Protein AF-A0A0S8AQW3-F1 (afdb_monomer_lite)

Secondary structure (DSSP, 8-state):
-------------------------PPPPPPPP---TT-PPP--S----------SS-HHHHHHTTSS-TTTTTHHHHHHH-TT-S-TT------SS---TTSGGGTB-TTSSBS-------S-TT----EEE--BTTEEEETTEEEE-HHHHHHH--S-EEEEEEEGGGG-STTTS-SSSSS-S--EEEEE-

Structure (mmCIF, N/CA/C/O backbone):
data_AF-A0A0S8AQW3-F1
#
_entry.id   AF-A0A0S8AQW3-F1
#
loop_
_atom_site.group_PDB
_atom_site.id
_atom_site.type_symbol
_atom_site.label_atom_id
_atom_site.label_alt_id
_atom_site.label_comp_id
_atom_site.label_asym_id
_atom_site.label_entity_id
_atom_site.label_seq_id
_atom_site.pdbx_PDB_ins_code
_atom_site.Cartn_x
_atom_site.Cartn_y
_atom_site.Cartn_z
_atom_site.occupancy
_atom_site.B_iso_or_equiv
_atom_site.auth_seq_id
_atom_site.auth_comp_id
_atom_site.auth_asym_id
_atom_site.auth_atom_id
_atom_site.pdbx_PDB_model_num
ATOM 1 N N . MET A 1 1 ? -35.448 -82.736 37.831 1.00 41.53 1 MET A N 1
ATOM 2 C CA . MET A 1 1 ? -35.182 -82.877 36.382 1.00 41.53 1 MET A CA 1
ATOM 3 C C . MET A 1 1 ? -34.849 -81.483 35.856 1.00 41.53 1 MET A C 1
ATOM 5 O O . MET A 1 1 ? -35.759 -80.712 35.618 1.00 41.53 1 MET A O 1
ATOM 9 N N . THR A 1 2 ? -33.651 -80.947 36.093 1.00 39.03 2 THR A N 1
ATOM 10 C CA . THR A 1 2 ? -32.356 -81.177 35.410 1.00 39.03 2 THR A CA 1
ATOM 11 C C . THR A 1 2 ? -32.312 -80.624 33.982 1.00 39.03 2 THR A C 1
ATOM 13 O O . THR A 1 2 ? -33.053 -81.096 33.131 1.00 39.03 2 THR A O 1
ATOM 16 N N . ALA A 1 3 ? -31.332 -79.731 33.766 1.00 38.94 3 ALA A N 1
ATOM 17 C CA . ALA A 1 3 ? -30.686 -79.359 32.499 1.00 38.94 3 ALA A CA 1
ATOM 18 C C . ALA A 1 3 ? -31.511 -78.524 31.498 1.00 38.94 3 ALA A C 1
ATOM 20 O O . ALA A 1 3 ? -32.687 -78.751 31.286 1.00 38.94 3 ALA A O 1
ATOM 21 N N . ALA A 1 4 ? -30.964 -77.561 30.763 1.00 46.28 4 ALA A N 1
ATOM 22 C CA . ALA A 1 4 ? -29.673 -76.884 30.751 1.00 46.28 4 ALA A CA 1
ATOM 23 C C . ALA A 1 4 ? -29.860 -75.725 29.756 1.00 46.28 4 ALA A C 1
ATOM 25 O O . ALA A 1 4 ? -30.311 -75.942 28.631 1.00 46.28 4 ALA A O 1
ATOM 26 N N . ARG A 1 5 ? -29.544 -74.488 30.150 1.00 47.72 5 ARG A N 1
ATOM 27 C CA . ARG A 1 5 ? -29.574 -73.338 29.236 1.00 47.72 5 ARG A CA 1
ATOM 28 C C . ARG A 1 5 ? -28.385 -73.436 28.275 1.00 47.72 5 ARG A C 1
ATOM 30 O O . ARG A 1 5 ? -27.248 -73.222 28.682 1.00 47.72 5 ARG A O 1
ATOM 37 N N . ARG A 1 6 ? -28.641 -73.762 27.003 1.00 51.31 6 ARG A N 1
ATOM 38 C CA . ARG A 1 6 ? -27.650 -73.641 25.922 1.00 51.31 6 ARG A CA 1
ATOM 39 C C . ARG A 1 6 ? -27.514 -72.168 25.540 1.00 51.31 6 ARG A C 1
ATOM 41 O O . ARG A 1 6 ? -28.393 -71.611 24.893 1.00 51.31 6 ARG A O 1
ATOM 48 N N . PHE A 1 7 ? -26.406 -71.550 25.937 1.00 48.38 7 PHE A N 1
ATOM 49 C CA . PHE A 1 7 ? -25.972 -70.269 25.388 1.00 48.38 7 PHE A CA 1
ATOM 50 C C . PHE A 1 7 ? -25.392 -70.507 23.990 1.00 48.38 7 PHE A C 1
ATOM 52 O O . PHE A 1 7 ? -24.299 -71.053 23.843 1.00 48.38 7 PHE A O 1
ATOM 59 N N . GLY A 1 8 ? -26.143 -70.121 22.959 1.00 45.09 8 GLY A N 1
ATOM 60 C CA . GLY A 1 8 ? -25.610 -69.974 21.609 1.00 45.09 8 GLY A CA 1
ATOM 61 C C . GLY A 1 8 ? -24.671 -68.772 21.574 1.00 45.09 8 GLY A C 1
ATOM 62 O O . GLY A 1 8 ? -25.085 -67.649 21.849 1.00 45.09 8 GLY A O 1
ATOM 63 N N . ARG A 1 9 ? -23.394 -69.014 21.272 1.00 48.72 9 ARG A N 1
ATOM 64 C CA . ARG A 1 9 ? -22.402 -67.967 21.010 1.00 48.72 9 ARG A CA 1
ATOM 65 C C . ARG A 1 9 ? -22.760 -67.270 19.696 1.00 48.72 9 ARG A C 1
ATOM 67 O O . ARG A 1 9 ? -22.534 -67.830 18.629 1.00 48.72 9 ARG A O 1
ATOM 74 N N . ILE A 1 10 ? -23.303 -66.061 19.781 1.00 51.97 10 ILE A N 1
ATOM 75 C CA . ILE A 1 10 ? -23.355 -65.130 18.652 1.00 51.97 10 ILE A CA 1
ATOM 76 C C . ILE A 1 10 ? -21.975 -64.474 18.587 1.00 51.97 10 ILE A C 1
ATOM 78 O O . ILE A 1 10 ? -21.588 -63.747 19.499 1.00 51.97 10 ILE A O 1
ATOM 82 N N . VAL A 1 11 ? -21.208 -64.793 17.548 1.00 53.25 11 VAL A N 1
ATOM 83 C CA . VAL A 1 11 ? -19.963 -64.093 17.217 1.00 53.25 11 VAL A CA 1
ATOM 84 C C . VAL A 1 11 ? -20.372 -62.764 16.573 1.00 53.25 11 VAL A C 1
ATOM 86 O O . VAL A 1 11 ? -21.015 -62.802 15.523 1.00 53.25 11 VAL A O 1
ATOM 89 N N . PRO A 1 12 ? -20.083 -61.596 17.173 1.00 53.44 12 PRO A N 1
ATOM 90 C CA . PRO A 1 12 ? -20.350 -60.330 16.508 1.00 53.44 12 PRO A CA 1
ATOM 91 C C . PRO A 1 12 ? -19.365 -60.157 15.339 1.00 53.44 12 PRO A C 1
ATOM 93 O O . PRO A 1 12 ? -18.212 -60.586 15.445 1.00 53.44 12 PRO A O 1
ATOM 96 N N . PRO A 1 13 ? -19.782 -59.541 14.220 1.00 50.34 13 PRO A N 1
ATOM 97 C CA . PRO A 1 13 ? -18.865 -59.229 13.139 1.00 50.34 13 PRO A CA 1
ATOM 98 C C . PRO A 1 13 ? -17.845 -58.202 13.638 1.00 50.34 13 PRO A C 1
ATOM 100 O O . PRO A 1 13 ? -18.204 -57.164 14.195 1.00 50.34 13 PRO A O 1
ATOM 103 N N . LEU A 1 14 ? -16.564 -58.514 13.445 1.00 45.84 14 LEU A N 1
ATOM 104 C CA . LEU A 1 14 ? -15.449 -57.605 13.677 1.00 45.84 14 LEU A CA 1
ATOM 105 C C . LEU A 1 14 ? -15.553 -56.464 12.656 1.00 45.84 14 LEU A C 1
ATOM 107 O O . LEU A 1 14 ? -15.113 -56.586 11.516 1.00 45.84 14 LEU A O 1
ATOM 111 N N . MET A 1 15 ? -16.209 -55.377 13.055 1.00 45.31 15 MET A N 1
ATOM 112 C CA . MET A 1 15 ? -16.320 -54.155 12.269 1.00 45.31 15 MET A CA 1
ATOM 113 C C . MET A 1 15 ? -14.957 -53.453 12.307 1.00 45.31 15 MET A C 1
ATOM 115 O O . MET A 1 15 ? -14.564 -52.884 13.325 1.00 45.31 15 MET A O 1
ATOM 119 N N . LEU A 1 16 ? -14.199 -53.565 11.215 1.00 43.97 16 LEU A N 1
ATOM 120 C CA . LEU A 1 16 ? -12.906 -52.910 11.048 1.00 43.97 16 LEU A CA 1
ATOM 121 C C . LEU A 1 16 ? -13.150 -51.395 10.913 1.00 43.97 16 LEU A C 1
ATOM 123 O O . LEU A 1 16 ? -13.487 -50.902 9.838 1.00 43.97 16 LEU A O 1
ATOM 127 N N . LEU A 1 17 ? -13.032 -50.653 12.017 1.00 44.69 17 LEU A N 1
ATOM 128 C CA . LEU A 1 17 ? -12.997 -49.193 11.991 1.00 44.69 17 LEU A CA 1
ATOM 129 C C . LEU A 1 17 ? -11.648 -48.773 11.386 1.00 44.69 17 LEU A C 1
ATOM 131 O O . LEU A 1 17 ? -10.621 -48.787 12.063 1.00 44.69 17 LEU A O 1
ATOM 135 N N . ALA A 1 18 ? -11.635 -48.419 10.102 1.00 48.19 18 ALA A N 1
ATOM 136 C CA . ALA A 1 18 ? -10.518 -47.693 9.518 1.00 48.19 18 ALA A CA 1
ATOM 137 C C . ALA A 1 18 ? -10.531 -46.271 10.098 1.00 48.19 18 ALA A C 1
ATOM 139 O O . ALA A 1 18 ? -11.257 -45.397 9.628 1.00 48.19 18 ALA A O 1
ATOM 140 N N . ALA A 1 19 ? -9.764 -46.054 11.166 1.00 46.38 19 ALA A N 1
ATOM 141 C CA . ALA A 1 19 ? -9.465 -44.719 11.655 1.00 46.38 19 ALA A CA 1
ATOM 142 C C . ALA A 1 19 ? -8.610 -44.008 10.596 1.00 46.38 19 ALA A C 1
ATOM 144 O O . ALA A 1 19 ? -7.398 -44.205 10.518 1.00 46.38 19 ALA A O 1
ATOM 145 N N . ALA A 1 20 ? -9.248 -43.207 9.745 1.00 46.44 20 ALA A N 1
ATOM 146 C CA . ALA A 1 20 ? -8.545 -42.222 8.943 1.00 46.44 20 ALA A CA 1
ATOM 147 C C . ALA A 1 20 ? -8.022 -41.146 9.902 1.00 46.44 20 ALA A C 1
ATOM 149 O O . ALA A 1 20 ? -8.751 -40.238 10.299 1.00 46.44 20 ALA A O 1
ATOM 150 N N . CYS A 1 21 ? -6.767 -41.279 10.327 1.00 37.84 21 CYS A N 1
ATOM 151 C CA . CYS A 1 21 ? -6.058 -40.212 11.014 1.00 37.84 21 CYS A CA 1
ATOM 152 C C . CYS A 1 21 ? -5.848 -39.066 10.016 1.00 37.84 21 CYS A C 1
ATOM 154 O O . CYS A 1 21 ? -4.860 -39.043 9.288 1.00 37.84 21 CYS A O 1
ATOM 156 N N . ALA A 1 22 ? -6.793 -38.129 9.958 1.00 46.38 22 ALA A N 1
ATOM 157 C CA . ALA A 1 22 ? -6.547 -36.825 9.369 1.00 46.38 22 ALA A CA 1
ATOM 158 C C . ALA A 1 22 ? -5.611 -36.073 10.321 1.00 46.38 22 ALA A C 1
ATOM 160 O O . ALA A 1 22 ? -6.018 -35.625 11.393 1.00 46.38 22 ALA A O 1
ATOM 161 N N . THR A 1 23 ? -4.333 -35.996 9.967 1.00 57.31 23 THR A N 1
ATOM 162 C CA . THR A 1 23 ? -3.381 -35.116 10.639 1.00 57.31 23 THR A CA 1
ATOM 163 C C . THR A 1 23 ? -3.854 -33.672 10.442 1.00 57.31 23 THR A C 1
ATOM 165 O O . THR A 1 23 ? -4.026 -33.256 9.295 1.00 57.31 23 THR A O 1
ATOM 168 N N . PRO A 1 24 ? -4.076 -32.884 11.509 1.00 49.91 24 PRO A N 1
ATOM 169 C CA . PRO A 1 24 ? -4.334 -31.464 11.347 1.00 49.91 24 PRO A CA 1
ATOM 170 C C . PRO A 1 24 ? -3.076 -30.821 10.759 1.00 49.91 24 PRO A C 1
ATOM 172 O O . PRO A 1 24 ? -2.019 -30.829 11.392 1.00 49.91 24 PRO A O 1
ATOM 175 N N . GLN A 1 25 ? -3.169 -30.279 9.544 1.00 55.00 25 GLN A N 1
ATOM 176 C CA . GLN A 1 25 ? -2.181 -29.313 9.076 1.00 55.00 25 GLN A CA 1
ATOM 177 C C . GLN A 1 25 ? -2.315 -28.084 9.978 1.00 55.00 25 GLN A C 1
ATOM 179 O O . GLN A 1 25 ? -3.349 -27.416 9.980 1.00 55.00 25 GLN A O 1
ATOM 184 N N . GLY A 1 26 ? -1.292 -27.832 10.798 1.00 60.53 26 GLY A N 1
ATOM 185 C CA . GLY A 1 26 ? -1.173 -26.577 11.535 1.00 60.53 26 GLY A CA 1
ATOM 186 C C . GLY A 1 26 ? -1.191 -25.381 10.573 1.00 60.53 26 GLY A C 1
ATOM 187 O O . GLY A 1 26 ? -0.966 -25.567 9.373 1.00 60.53 26 GLY A O 1
ATOM 188 N N . PRO A 1 27 ? -1.468 -24.161 11.069 1.00 56.44 27 PRO A N 1
ATOM 189 C CA . PRO A 1 27 ? -1.473 -22.969 10.228 1.00 56.44 27 PRO A CA 1
ATOM 190 C C . PRO A 1 27 ? -0.169 -22.896 9.430 1.00 56.44 27 PRO A C 1
ATOM 192 O O . PRO A 1 27 ? 0.918 -23.048 9.993 1.00 56.44 27 PRO A O 1
ATOM 195 N N . ALA A 1 28 ? -0.292 -22.717 8.112 1.00 59.12 28 ALA A N 1
ATOM 196 C CA . ALA A 1 28 ? 0.853 -22.526 7.236 1.00 59.12 28 ALA A CA 1
ATOM 197 C C . ALA A 1 28 ? 1.697 -21.372 7.789 1.00 59.12 28 ALA A C 1
ATOM 199 O O . ALA A 1 28 ? 1.166 -20.295 8.071 1.00 59.12 28 ALA A O 1
ATOM 200 N N . ALA A 1 29 ? 2.991 -21.617 7.995 1.00 60.31 29 ALA A N 1
ATOM 201 C CA . ALA A 1 29 ? 3.908 -20.582 8.444 1.00 60.31 29 ALA A CA 1
ATOM 202 C C . ALA A 1 29 ? 3.845 -19.409 7.457 1.00 60.31 29 ALA A C 1
ATOM 204 O O . ALA A 1 29 ? 3.965 -19.613 6.246 1.00 60.31 29 ALA A O 1
ATOM 205 N N . ALA A 1 30 ? 3.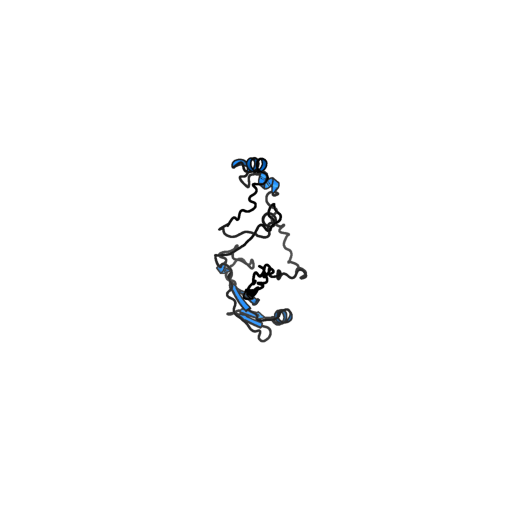625 -18.198 7.971 1.00 53.84 30 ALA A N 1
ATOM 206 C CA . ALA A 1 30 ? 3.732 -16.992 7.163 1.00 53.84 30 ALA A CA 1
ATOM 207 C C . ALA A 1 30 ? 5.129 -16.956 6.510 1.00 53.84 30 ALA A C 1
ATOM 209 O O . ALA A 1 30 ? 6.104 -17.332 7.172 1.00 53.84 30 ALA A O 1
ATOM 210 N N . PRO A 1 31 ? 5.248 -16.548 5.233 1.00 48.00 31 PRO A N 1
ATOM 211 C CA . PRO A 1 31 ? 6.552 -16.418 4.600 1.00 48.00 31 PRO A CA 1
ATOM 212 C C . PRO A 1 31 ? 7.416 -15.460 5.423 1.00 48.00 31 PRO A C 1
ATOM 214 O O . PRO A 1 31 ? 6.940 -14.424 5.893 1.00 48.00 31 PRO A O 1
ATOM 217 N N . ALA A 1 32 ? 8.677 -15.837 5.634 1.00 47.94 32 ALA A N 1
ATOM 218 C CA . ALA A 1 32 ? 9.629 -14.983 6.327 1.00 47.94 32 ALA A CA 1
ATOM 219 C C . ALA A 1 32 ? 9.776 -13.656 5.561 1.00 47.94 32 ALA A C 1
ATOM 221 O O . ALA A 1 32 ? 9.769 -13.671 4.327 1.00 47.94 32 ALA A O 1
ATOM 222 N N . PRO A 1 33 ? 9.903 -12.514 6.255 1.00 49.62 33 PRO A N 1
ATOM 223 C CA . PRO A 1 33 ? 10.146 -11.253 5.581 1.00 49.62 33 PRO A CA 1
ATOM 224 C C . PRO A 1 33 ? 11.489 -11.307 4.840 1.00 49.62 33 PRO A C 1
ATOM 226 O O . PRO A 1 33 ? 12.511 -11.668 5.417 1.00 49.62 33 PRO A O 1
ATOM 229 N N . THR A 1 34 ? 11.487 -10.934 3.563 1.00 46.09 34 THR A N 1
ATOM 230 C CA . THR A 1 34 ? 12.665 -10.968 2.676 1.00 46.09 34 THR A CA 1
ATOM 231 C C . THR A 1 34 ? 13.623 -9.786 2.893 1.00 46.09 34 THR A C 1
ATOM 233 O O . THR A 1 34 ? 14.473 -9.528 2.046 1.00 46.09 34 THR A O 1
ATOM 236 N N . TYR A 1 35 ? 13.506 -9.029 3.991 1.00 47.72 35 TYR A N 1
ATOM 237 C CA . TYR A 1 35 ? 14.463 -7.956 4.266 1.00 47.72 35 TYR A CA 1
ATOM 238 C C . TYR A 1 35 ? 15.709 -8.530 4.948 1.00 47.72 35 TYR A C 1
ATOM 240 O O . TYR A 1 35 ? 15.635 -9.177 5.993 1.00 47.72 35 TYR A O 1
ATOM 248 N N . ASP A 1 36 ? 16.870 -8.286 4.347 1.00 44.56 36 ASP A N 1
ATOM 249 C CA . ASP A 1 36 ? 18.163 -8.542 4.970 1.00 44.56 36 ASP A CA 1
ATOM 250 C C . ASP A 1 36 ? 18.482 -7.392 5.936 1.00 44.56 36 ASP A C 1
ATOM 252 O O . ASP A 1 36 ? 18.664 -6.246 5.531 1.00 44.56 36 ASP A O 1
ATOM 256 N N . ALA A 1 37 ? 18.527 -7.692 7.234 1.00 49.00 37 ALA A N 1
ATOM 257 C CA . ALA A 1 37 ? 18.823 -6.718 8.284 1.00 49.00 37 ALA A CA 1
ATOM 258 C C . ALA A 1 37 ? 20.318 -6.344 8.378 1.00 49.00 37 ALA A C 1
ATOM 260 O O . ALA A 1 37 ? 20.693 -5.603 9.285 1.00 49.00 37 ALA A O 1
ATOM 261 N N . THR A 1 38 ? 21.179 -6.872 7.497 1.00 42.28 38 THR A N 1
ATOM 262 C CA . THR A 1 38 ? 22.642 -6.705 7.581 1.00 42.28 38 THR A CA 1
ATOM 263 C C . THR A 1 38 ? 23.264 -5.843 6.482 1.00 42.28 38 THR A C 1
ATOM 265 O O . THR A 1 38 ? 24.479 -5.639 6.479 1.00 42.28 38 THR A O 1
ATOM 268 N N . SER A 1 39 ? 22.468 -5.259 5.583 1.00 46.50 39 SER A N 1
ATOM 269 C CA . SER A 1 39 ? 22.973 -4.243 4.657 1.00 46.50 39 SER A CA 1
ATOM 270 C C . SER A 1 39 ? 23.219 -2.921 5.392 1.00 46.50 39 SER A C 1
ATOM 272 O O . SER A 1 39 ? 22.272 -2.233 5.775 1.00 46.50 39 SER A O 1
ATOM 274 N N . GLU A 1 40 ? 24.490 -2.555 5.570 1.00 47.22 40 GLU A N 1
ATOM 275 C CA . GLU A 1 40 ? 24.892 -1.223 6.037 1.00 47.22 40 GLU A CA 1
ATOM 276 C C . GLU A 1 40 ? 24.291 -0.136 5.117 1.00 47.22 40 GLU A C 1
ATOM 278 O O . GLU A 1 40 ? 24.409 -0.244 3.888 1.00 47.22 40 GLU A O 1
ATOM 283 N N . PRO A 1 41 ? 23.649 0.917 5.658 1.00 46.56 41 PRO A N 1
ATOM 284 C CA . PRO A 1 41 ? 23.030 1.954 4.845 1.00 46.56 41 PRO A CA 1
ATOM 285 C C . PRO A 1 41 ? 24.081 2.688 4.010 1.00 46.56 41 PRO A C 1
ATOM 287 O O . PRO A 1 41 ? 25.045 3.248 4.537 1.00 46.56 41 PRO A O 1
ATOM 290 N N . ARG A 1 42 ? 23.878 2.752 2.692 1.00 47.25 42 ARG A N 1
ATOM 291 C CA . ARG A 1 42 ? 24.649 3.660 1.838 1.00 47.25 42 ARG A CA 1
ATOM 292 C C . ARG A 1 42 ? 24.359 5.089 2.295 1.00 47.25 42 ARG A C 1
ATOM 294 O O . ARG A 1 42 ? 23.198 5.489 2.341 1.00 47.25 42 ARG A O 1
ATOM 301 N N . ALA A 1 43 ? 25.404 5.839 2.644 1.00 42.75 43 ALA A N 1
ATOM 302 C CA . ALA A 1 43 ? 25.268 7.215 3.100 1.00 42.75 43 ALA A CA 1
ATOM 303 C C . ALA A 1 43 ? 24.523 8.049 2.046 1.00 42.75 43 ALA A C 1
ATOM 305 O O . ALA A 1 43 ? 25.020 8.279 0.942 1.00 42.75 43 ALA A O 1
ATOM 306 N N . LEU A 1 44 ? 23.311 8.466 2.404 1.00 51.66 44 LEU A N 1
ATOM 307 C CA . LEU A 1 44 ? 22.560 9.518 1.738 1.00 51.66 44 LEU A CA 1
ATOM 308 C C . LEU A 1 44 ? 23.452 10.760 1.664 1.00 51.66 44 LEU A C 1
ATOM 310 O O . LEU A 1 44 ? 23.919 11.238 2.699 1.00 51.66 44 LEU A O 1
ATOM 314 N N . ALA A 1 45 ? 23.679 11.282 0.459 1.00 46.19 45 ALA A N 1
ATOM 315 C CA . ALA A 1 45 ? 24.224 12.623 0.300 1.00 46.19 45 ALA A CA 1
ATOM 316 C C . ALA A 1 45 ? 23.346 13.604 1.092 1.00 46.19 45 ALA A C 1
ATOM 318 O O . ALA A 1 45 ? 22.122 13.475 1.051 1.00 46.19 45 ALA A O 1
ATOM 319 N N . ASP A 1 46 ? 24.010 14.494 1.835 1.00 47.47 46 ASP A N 1
ATOM 320 C CA . ASP A 1 46 ? 23.496 15.439 2.834 1.00 47.47 46 ASP A CA 1
ATOM 321 C C . ASP A 1 46 ? 22.032 15.846 2.605 1.00 47.47 46 ASP A C 1
ATOM 323 O O . ASP A 1 46 ? 21.715 16.844 1.956 1.00 47.47 46 ASP A O 1
ATOM 327 N N . ARG A 1 47 ? 21.120 15.022 3.133 1.00 51.62 47 ARG A N 1
ATOM 328 C CA . ARG A 1 47 ? 19.740 15.420 3.356 1.00 51.62 47 ARG A CA 1
ATOM 329 C C . ARG A 1 47 ? 19.813 16.267 4.607 1.00 51.62 47 ARG A C 1
ATOM 331 O O . ARG A 1 47 ? 19.976 15.707 5.691 1.00 51.62 47 ARG A O 1
ATOM 338 N N . THR A 1 48 ? 19.681 17.585 4.470 1.00 41.91 48 THR A N 1
ATOM 339 C CA . THR A 1 48 ? 19.248 18.448 5.574 1.00 41.91 48 THR A CA 1
ATOM 340 C C . THR A 1 48 ? 18.182 17.669 6.320 1.00 41.91 48 THR A C 1
ATOM 342 O O . THR A 1 48 ? 17.175 17.319 5.708 1.00 41.91 48 THR A O 1
ATOM 345 N N . ALA A 1 49 ? 18.477 17.268 7.558 1.00 48.44 49 ALA A N 1
ATOM 346 C CA . ALA A 1 49 ? 17.721 16.248 8.266 1.00 48.44 49 ALA A CA 1
ATOM 347 C C . ALA A 1 49 ? 16.230 16.600 8.240 1.00 48.44 49 ALA A C 1
ATOM 349 O O . ALA A 1 49 ? 15.767 17.441 9.012 1.00 48.44 49 ALA A O 1
ATOM 350 N N . VAL A 1 50 ? 15.480 15.974 7.329 1.00 51.00 50 VAL A N 1
ATOM 351 C CA . VAL A 1 50 ? 14.028 15.972 7.393 1.00 51.00 50 VAL A CA 1
ATOM 352 C C . VAL A 1 50 ? 13.759 15.055 8.564 1.00 51.00 50 VAL A C 1
ATOM 354 O O . VAL A 1 50 ? 13.762 13.831 8.429 1.00 51.00 50 VAL A O 1
ATOM 357 N N . LEU A 1 51 ? 13.672 15.659 9.751 1.00 45.09 51 LEU A N 1
ATOM 358 C CA . LEU A 1 51 ? 13.152 14.989 10.929 1.00 45.09 51 LEU A CA 1
ATOM 359 C C . LEU A 1 51 ? 11.887 14.248 10.475 1.00 45.09 51 LEU A C 1
ATOM 361 O O . LEU A 1 51 ? 11.108 14.843 9.716 1.00 45.09 51 LEU A O 1
ATOM 365 N N . PRO A 1 52 ? 11.687 12.972 10.869 1.00 56.09 52 PRO A N 1
ATOM 366 C CA . PRO A 1 52 ? 10.410 12.318 10.610 1.00 56.09 52 PRO A CA 1
ATOM 367 C C . PRO A 1 52 ? 9.335 13.306 11.053 1.00 56.09 52 PRO A C 1
ATOM 369 O O . PRO A 1 52 ? 9.526 13.893 12.123 1.00 56.09 52 PRO A O 1
ATOM 372 N N . PRO A 1 53 ? 8.304 13.585 10.232 1.00 58.75 53 PRO A N 1
ATOM 373 C CA . PRO A 1 53 ? 7.345 14.625 10.555 1.00 58.75 53 PRO A CA 1
ATOM 374 C C . PRO A 1 53 ? 6.842 14.343 11.962 1.00 58.75 53 PRO A C 1
ATOM 376 O O . PRO A 1 53 ? 6.170 13.334 12.197 1.00 58.75 53 PRO A O 1
ATOM 379 N N . GLU A 1 54 ? 7.263 15.172 12.923 1.00 59.12 54 GLU A N 1
ATOM 380 C CA . GLU A 1 54 ? 6.799 14.990 14.282 1.00 59.12 54 GLU A CA 1
ATOM 381 C C . GLU A 1 54 ? 5.288 15.165 14.203 1.00 59.12 54 GLU A C 1
ATOM 383 O O . GLU A 1 54 ? 4.814 16.117 13.565 1.00 59.12 54 GLU A O 1
ATOM 388 N N . PRO A 1 55 ? 4.503 14.235 14.771 1.00 61.78 55 PRO A N 1
ATOM 389 C CA . PRO A 1 55 ? 3.070 14.415 14.779 1.00 61.78 55 PRO A CA 1
ATOM 390 C C . PRO A 1 55 ? 2.799 15.791 15.384 1.00 61.78 55 PRO A C 1
ATOM 392 O O . PRO A 1 55 ? 3.345 16.114 16.440 1.00 61.78 55 PRO A O 1
ATOM 395 N N . ALA A 1 56 ? 1.977 16.598 14.701 1.00 69.88 56 ALA A N 1
ATOM 396 C CA . ALA A 1 56 ? 1.739 18.001 15.058 1.00 69.88 56 ALA A CA 1
ATOM 397 C C . ALA A 1 56 ? 1.405 18.185 16.550 1.00 69.88 56 ALA A C 1
ATOM 399 O O . ALA A 1 56 ? 1.655 19.242 17.124 1.00 69.88 56 ALA A O 1
ATOM 400 N N . LEU A 1 57 ? 0.868 17.130 17.178 1.00 72.81 57 LEU A N 1
ATOM 401 C CA . LEU A 1 57 ? 0.817 16.948 18.619 1.00 72.81 57 LEU A CA 1
ATOM 402 C C . LEU A 1 57 ? 1.159 15.495 19.002 1.00 72.81 57 LEU A C 1
ATOM 404 O O . LEU A 1 57 ? 0.738 14.568 18.305 1.00 72.81 57 LEU A O 1
ATOM 408 N N . PRO A 1 58 ? 1.799 15.256 20.165 1.00 77.94 58 PRO A N 1
ATOM 409 C CA . PRO A 1 58 ? 1.916 13.915 20.735 1.00 77.94 58 PRO A CA 1
ATOM 410 C C . PRO A 1 58 ? 0.542 13.226 20.823 1.00 77.94 58 PRO A C 1
ATOM 412 O O . PRO A 1 58 ? -0.434 13.905 21.143 1.00 77.94 58 PRO A O 1
ATOM 415 N N . PRO A 1 59 ? 0.415 11.895 20.649 1.00 70.25 59 PRO A N 1
ATOM 416 C CA . PRO A 1 59 ? -0.890 11.230 20.523 1.00 70.25 59 PRO A CA 1
ATOM 417 C C . PRO A 1 59 ? -1.890 11.532 21.649 1.00 70.25 59 PRO A C 1
ATOM 419 O O . PRO A 1 59 ? -3.078 11.734 21.403 1.00 70.25 59 PRO A O 1
ATOM 422 N N . ARG A 1 60 ? -1.413 11.634 22.899 1.00 68.69 60 ARG A N 1
ATOM 423 C CA . ARG A 1 60 ? -2.268 12.040 24.029 1.00 68.69 60 ARG A CA 1
ATOM 424 C C . ARG A 1 60 ? -2.748 13.488 23.901 1.00 68.69 60 ARG A C 1
ATOM 426 O O . ARG A 1 60 ? -3.902 13.767 24.194 1.00 68.69 60 ARG A O 1
ATOM 433 N N . LEU A 1 61 ? -1.887 14.402 23.460 1.00 73.19 61 LEU A N 1
ATOM 434 C CA . LEU A 1 61 ? -2.238 15.804 23.220 1.00 73.19 61 LEU A CA 1
ATOM 435 C C . LEU A 1 61 ? -3.148 15.960 22.000 1.00 73.19 61 LEU A C 1
ATOM 437 O O . LEU A 1 61 ? -4.103 16.716 22.089 1.00 73.19 61 LEU A O 1
ATOM 441 N N . ALA A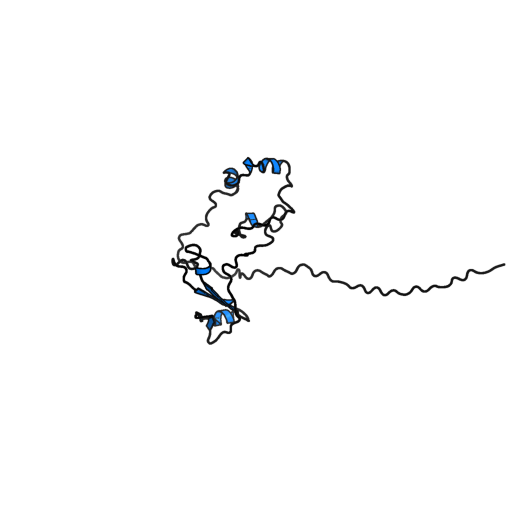 1 62 ? -2.935 15.205 20.920 1.00 72.25 62 ALA A N 1
ATOM 442 C CA . ALA A 1 62 ? -3.835 15.151 19.765 1.00 72.25 62 ALA A CA 1
ATOM 443 C C . ALA A 1 62 ? -5.258 14.714 20.165 1.00 72.25 62 ALA A C 1
ATOM 445 O O . ALA A 1 62 ? -6.244 15.321 19.745 1.00 72.25 62 ALA A O 1
ATOM 446 N N . MET A 1 63 ? -5.358 13.709 21.046 1.00 66.44 63 MET A N 1
ATOM 447 C CA . MET A 1 63 ? -6.622 13.279 21.650 1.00 66.44 63 MET A CA 1
ATOM 448 C C . MET A 1 63 ? -7.285 14.407 22.460 1.00 66.44 63 MET A C 1
ATOM 450 O O . MET A 1 63 ? -8.491 14.616 22.334 1.00 66.44 63 MET A O 1
ATOM 454 N N . TYR A 1 64 ? -6.524 15.154 23.268 1.00 66.06 64 TYR A N 1
ATOM 455 C CA . TYR A 1 64 ? -7.063 16.284 24.041 1.00 66.06 64 TYR A CA 1
ATOM 456 C C . TYR A 1 64 ? -7.404 17.510 23.187 1.00 66.06 64 TYR A C 1
ATOM 458 O O . TYR A 1 64 ? -8.364 18.212 23.498 1.00 66.06 64 TYR A O 1
ATOM 466 N N . ALA A 1 65 ? -6.657 17.752 22.112 1.00 70.69 65 ALA A N 1
ATOM 467 C CA . ALA A 1 65 ? -6.848 18.863 21.187 1.00 70.69 65 ALA A CA 1
ATOM 468 C C . ALA A 1 65 ? -8.050 18.672 20.248 1.00 70.69 65 ALA A C 1
ATOM 470 O O . ALA A 1 65 ? -8.305 19.524 19.403 1.00 70.69 65 ALA A O 1
ATOM 471 N N . GLY A 1 66 ? -8.798 17.569 20.383 1.00 64.50 66 GLY A N 1
ATOM 472 C CA . GLY A 1 66 ? -10.011 17.334 19.603 1.00 64.50 66 GLY A CA 1
ATOM 473 C C . GLY A 1 66 ? -9.748 17.000 18.137 1.00 64.50 66 GLY A C 1
ATOM 474 O O . GLY A 1 66 ? -10.680 17.055 17.340 1.00 64.50 66 GLY A O 1
ATOM 475 N N . LEU A 1 67 ? -8.519 16.597 17.782 1.00 74.19 67 LEU A N 1
ATOM 476 C CA . LEU A 1 67 ? -8.207 16.090 16.437 1.00 74.19 67 LEU A CA 1
ATOM 477 C C . LEU A 1 67 ? -8.966 14.788 16.121 1.00 74.19 67 LEU A C 1
ATOM 479 O O . LEU A 1 67 ? -9.054 14.377 14.970 1.00 74.19 67 LEU A O 1
ATOM 483 N N . MET A 1 68 ? -9.555 14.162 17.144 1.00 76.31 68 MET A N 1
ATOM 484 C CA . MET A 1 68 ? -10.560 13.115 17.022 1.00 76.31 68 MET A CA 1
ATOM 485 C C . MET A 1 68 ? -11.746 13.466 17.938 1.00 76.31 68 MET A C 1
ATOM 487 O O . MET A 1 68 ? -11.520 13.784 19.111 1.00 76.31 68 MET A O 1
ATOM 491 N N . PRO A 1 69 ? -13.005 13.398 17.466 1.00 79.81 69 PRO A N 1
ATOM 492 C CA . PRO A 1 69 ? -14.182 13.848 18.215 1.00 79.81 69 PRO A CA 1
ATOM 493 C C . PRO A 1 69 ? -14.607 12.862 19.323 1.00 79.81 69 PRO A C 1
ATOM 495 O O . PRO A 1 69 ? -15.774 12.524 19.443 1.00 79.81 69 PRO A O 1
ATOM 498 N N . ILE A 1 70 ? -13.677 12.386 20.157 1.00 83.19 70 ILE A N 1
ATOM 499 C CA . ILE A 1 70 ? -13.920 11.372 21.200 1.00 83.19 70 ILE A CA 1
ATOM 500 C C . ILE A 1 70 ? -14.889 11.871 22.278 1.00 83.19 70 ILE A C 1
ATOM 502 O O . ILE A 1 70 ? -15.791 11.140 22.684 1.00 83.19 70 ILE A O 1
ATOM 506 N N . ARG A 1 71 ? -14.712 13.116 22.740 1.00 82.62 71 ARG A N 1
ATOM 507 C CA . ARG A 1 71 ? -15.528 13.690 23.823 1.00 82.62 71 ARG A CA 1
ATOM 508 C C . ARG A 1 71 ? -16.910 14.128 23.359 1.00 82.62 71 ARG A C 1
ATOM 510 O O . ARG A 1 71 ? -17.877 13.939 24.086 1.00 82.62 71 ARG A O 1
ATOM 517 N N . SER A 1 72 ? -17.022 14.696 22.158 1.00 84.94 72 SER A N 1
ATOM 518 C CA . SER A 1 72 ? -18.307 15.184 21.640 1.00 84.94 72 SER A CA 1
ATOM 519 C C . SER A 1 72 ? -19.301 14.054 21.371 1.00 84.94 72 SER A C 1
ATOM 521 O O . SER A 1 72 ? -20.502 14.280 21.478 1.00 84.94 72 SER A O 1
ATOM 523 N N . ILE A 1 73 ? -18.816 12.842 21.085 1.00 86.81 73 ILE A N 1
ATOM 524 C CA . ILE A 1 73 ? -19.648 11.637 20.932 1.00 86.81 73 ILE A CA 1
ATOM 525 C C . ILE A 1 73 ? -19.709 10.775 22.210 1.00 86.81 73 ILE A C 1
ATOM 527 O O . ILE A 1 73 ? -20.295 9.697 22.193 1.00 86.81 73 ILE A O 1
ATOM 531 N N . GLY A 1 74 ? -19.099 11.224 23.315 1.00 90.38 74 GLY A N 1
ATOM 532 C CA . GLY A 1 74 ? -19.157 10.559 24.623 1.00 90.38 74 GLY A CA 1
ATOM 533 C C . GLY A 1 74 ? -18.393 9.234 24.739 1.00 90.38 74 GLY A C 1
ATOM 534 O O . GLY A 1 74 ? -18.677 8.445 25.643 1.00 90.38 74 GLY A O 1
ATOM 535 N N . VAL A 1 75 ? -17.429 8.955 23.851 1.00 89.88 75 VAL A N 1
ATOM 536 C CA . VAL A 1 75 ? -16.663 7.691 23.864 1.00 89.88 75 VAL A CA 1
ATOM 537 C C . VAL A 1 75 ? -15.812 7.547 25.128 1.00 89.88 75 VAL A C 1
ATOM 539 O O . VAL A 1 75 ? -15.626 6.435 25.618 1.00 89.88 75 VAL A O 1
ATOM 542 N N . ASP A 1 76 ? -15.309 8.643 25.689 1.00 86.94 76 ASP A N 1
ATOM 543 C CA . ASP A 1 76 ? -14.564 8.644 26.951 1.00 86.94 76 ASP A CA 1
ATOM 544 C C . ASP A 1 76 ? -15.427 8.179 28.135 1.00 86.94 76 ASP A C 1
ATOM 546 O O . ASP A 1 76 ? -15.025 7.275 28.872 1.00 86.94 76 ASP A O 1
ATOM 550 N N . VAL A 1 77 ? -16.637 8.730 28.272 1.00 91.88 77 VAL A N 1
ATOM 551 C CA . VAL A 1 77 ? -17.604 8.338 29.314 1.00 91.88 77 VAL A CA 1
ATOM 552 C C . VAL A 1 77 ? -18.075 6.893 29.116 1.00 91.88 77 VAL A C 1
ATOM 554 O O . VAL A 1 77 ? -18.154 6.113 30.072 1.00 91.88 77 VAL A O 1
ATOM 557 N N . PHE A 1 78 ? -18.345 6.504 27.868 1.00 93.56 78 PHE A N 1
ATOM 558 C CA . PHE A 1 78 ? -18.768 5.148 27.525 1.00 93.56 78 PHE A CA 1
ATOM 559 C C . PHE A 1 78 ? -17.701 4.103 27.885 1.00 93.56 78 PHE A C 1
ATOM 561 O O . PHE A 1 78 ? -18.002 3.112 28.549 1.00 93.56 78 PHE A O 1
ATOM 568 N N . ARG A 1 79 ? -16.434 4.348 27.531 1.00 90.31 79 ARG A N 1
ATOM 569 C CA . ARG A 1 79 ? -15.318 3.441 27.849 1.00 90.31 79 ARG A CA 1
ATOM 570 C C . ARG A 1 79 ? -15.007 3.372 29.343 1.00 90.31 79 ARG A C 1
ATOM 572 O O . ARG A 1 79 ? -14.623 2.310 29.823 1.00 90.31 79 ARG A O 1
ATOM 579 N N . ALA A 1 80 ? -15.175 4.471 30.083 1.00 90.94 80 ALA A N 1
ATOM 580 C CA . ALA A 1 80 ? -14.980 4.478 31.535 1.00 90.94 80 ALA A CA 1
ATOM 581 C C . ALA A 1 80 ? -16.008 3.593 32.264 1.00 90.94 80 ALA A C 1
ATOM 583 O O . ALA A 1 80 ? -15.671 2.941 33.249 1.00 90.94 80 ALA A O 1
ATOM 584 N N . SER A 1 81 ? -17.246 3.548 31.761 1.00 96.75 81 SER A N 1
ATOM 585 C CA . SER A 1 81 ? -18.319 2.698 32.299 1.00 96.75 81 SER A CA 1
ATOM 586 C C . SER A 1 81 ? -18.280 1.253 31.784 1.00 96.75 81 SER A C 1
ATOM 588 O O . SER A 1 81 ? -18.803 0.362 32.448 1.00 96.75 81 SER A O 1
ATOM 590 N N . HIS A 1 82 ? -17.622 1.002 30.647 1.00 95.50 82 HIS A N 1
ATOM 591 C CA . HIS A 1 82 ? -17.531 -0.313 30.009 1.00 95.50 82 HIS A CA 1
ATOM 592 C C . HIS A 1 82 ? -16.086 -0.616 29.586 1.00 95.50 82 HIS A C 1
ATOM 594 O O . HIS A 1 82 ? -15.724 -0.537 28.412 1.00 95.50 82 HIS A O 1
ATOM 600 N N . SER A 1 83 ? -15.239 -0.979 30.552 1.00 91.69 83 SER A N 1
ATOM 601 C CA . SER A 1 83 ? -13.786 -1.117 30.349 1.00 91.69 83 SER A CA 1
AT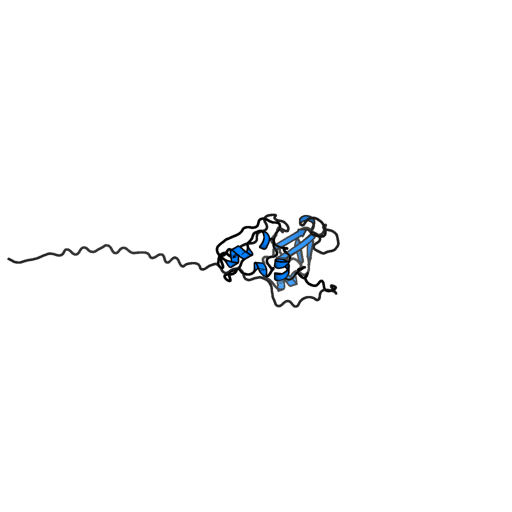OM 602 C C . SER A 1 83 ? -13.370 -2.181 29.325 1.00 91.69 83 SER A C 1
ATOM 604 O O . SER A 1 83 ? -12.261 -2.117 28.796 1.00 91.69 83 SER A O 1
ATOM 606 N N . THR A 1 84 ? -14.243 -3.144 29.019 1.00 93.94 84 THR A N 1
ATOM 607 C CA . THR A 1 84 ? -14.010 -4.197 28.018 1.00 93.94 84 THR A CA 1
ATOM 608 C C . THR A 1 84 ? -14.624 -3.892 26.650 1.00 93.94 84 THR A C 1
ATOM 610 O O . THR A 1 84 ? -14.453 -4.683 25.727 1.00 93.94 84 THR A O 1
ATOM 613 N N . PHE A 1 85 ? -15.335 -2.770 26.489 1.00 94.44 85 PHE A N 1
ATOM 614 C CA . PHE A 1 85 ? -16.029 -2.412 25.246 1.00 94.44 85 PHE A CA 1
ATOM 615 C C . PHE A 1 85 ? -15.114 -1.543 24.375 1.00 94.44 85 PHE A C 1
ATOM 617 O O . PHE A 1 85 ? -15.407 -0.399 24.037 1.00 94.44 85 PHE A O 1
ATOM 624 N N . ASP A 1 86 ? -13.950 -2.095 24.052 1.00 90.56 86 ASP A N 1
ATOM 625 C CA . ASP A 1 86 ? -12.869 -1.447 23.306 1.00 90.56 86 ASP A CA 1
ATOM 626 C C . ASP A 1 86 ? -12.751 -1.948 21.855 1.00 90.56 86 ASP A C 1
ATOM 628 O O . ASP A 1 86 ? -11.775 -1.643 21.174 1.00 90.56 86 ASP A O 1
ATOM 632 N N . GLY A 1 87 ? -13.751 -2.701 21.381 1.00 93.75 87 GLY A N 1
ATOM 633 C CA . GLY A 1 87 ? -13.802 -3.263 20.029 1.00 93.75 87 GLY A CA 1
ATOM 634 C C . GLY A 1 87 ? -13.183 -4.657 19.888 1.00 93.75 87 GLY A C 1
ATOM 635 O O . GLY 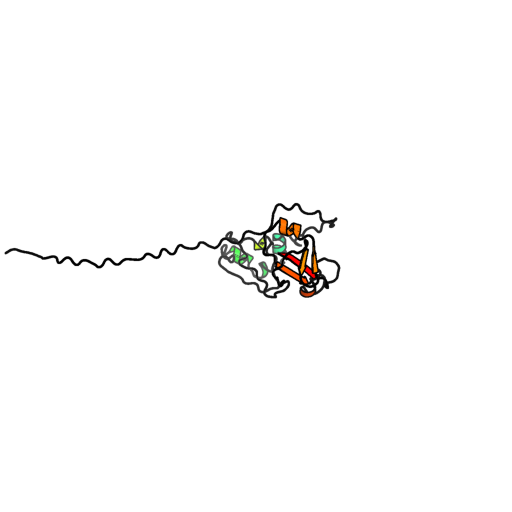A 1 87 ? -13.177 -5.197 18.783 1.00 93.75 87 GLY A O 1
ATOM 636 N N . ARG A 1 88 ? -12.691 -5.277 20.973 1.00 95.25 88 ARG A N 1
ATOM 637 C CA . ARG A 1 88 ? -12.190 -6.665 20.938 1.00 95.25 88 ARG A CA 1
ATOM 638 C C . ARG A 1 88 ? -13.209 -7.624 20.304 1.00 95.25 88 ARG A C 1
ATOM 640 O O . ARG A 1 88 ? -14.403 -7.548 20.585 1.00 95.25 88 ARG A O 1
ATOM 647 N N . GLY A 1 89 ? -12.733 -8.522 19.441 1.00 94.00 89 GLY A N 1
ATOM 648 C CA . GLY A 1 89 ? -13.584 -9.467 18.704 1.00 94.00 89 GLY A CA 1
ATOM 649 C C . GLY A 1 89 ? -14.394 -8.857 17.551 1.00 94.00 89 GLY A C 1
ATOM 650 O O . GLY A 1 89 ? -15.198 -9.564 16.951 1.00 94.00 89 GLY A O 1
ATOM 651 N N . THR A 1 90 ? -14.195 -7.575 17.224 1.00 96.00 90 THR A N 1
ATOM 652 C CA . THR A 1 90 ? -14.830 -6.910 16.075 1.00 96.00 90 THR A CA 1
ATOM 653 C C . THR A 1 90 ? -13.826 -6.724 14.940 1.00 96.00 90 THR A C 1
ATOM 655 O O . THR A 1 90 ? -12.713 -6.255 15.169 1.00 96.00 90 THR A O 1
ATOM 658 N N . LEU A 1 91 ? -14.234 -7.043 13.708 1.00 96.56 91 LEU A N 1
ATOM 659 C CA . LEU A 1 91 ? -13.475 -6.749 12.493 1.00 96.56 91 LEU A CA 1
ATOM 660 C C . LEU A 1 91 ? -14.059 -5.510 11.805 1.00 96.56 91 LEU A C 1
ATOM 662 O O . LEU A 1 91 ? -15.271 -5.417 11.622 1.00 96.56 91 LEU A O 1
ATOM 666 N N . ILE A 1 92 ? -13.193 -4.578 11.410 1.00 96.38 92 ILE A N 1
ATOM 667 C CA . ILE A 1 92 ? -13.568 -3.362 10.682 1.00 96.38 92 ILE A CA 1
ATOM 668 C C . ILE A 1 92 ? -12.858 -3.393 9.330 1.00 96.38 92 ILE A C 1
ATOM 670 O O . ILE A 1 92 ? -11.636 -3.506 9.282 1.00 96.38 92 ILE A O 1
ATOM 674 N N . ALA A 1 93 ? -13.623 -3.286 8.244 1.00 96.44 93 ALA A N 1
ATOM 675 C CA . ALA A 1 93 ? -13.087 -3.089 6.900 1.00 96.44 93 ALA A CA 1
ATOM 676 C C . ALA A 1 93 ? -13.082 -1.590 6.571 1.00 96.44 93 ALA A C 1
ATOM 678 O O . ALA A 1 93 ? -14.082 -0.906 6.794 1.00 96.44 93 ALA A O 1
ATOM 679 N N . ILE A 1 94 ? -11.964 -1.097 6.040 1.00 95.94 94 ILE A N 1
ATOM 680 C CA . ILE A 1 94 ? -11.792 0.291 5.607 1.00 95.94 94 ILE A CA 1
ATOM 681 C C . ILE A 1 94 ? -11.596 0.274 4.091 1.00 95.94 94 ILE A C 1
ATOM 683 O O . ILE A 1 94 ? -10.671 -0.370 3.601 1.00 95.94 94 ILE A O 1
ATOM 687 N N . LEU A 1 95 ? -12.489 0.947 3.364 1.00 96.12 95 LEU A N 1
ATOM 688 C CA . LEU A 1 95 ? -12.375 1.172 1.925 1.00 96.12 95 LEU A CA 1
ATOM 689 C C . LEU A 1 95 ? -11.993 2.637 1.731 1.00 96.12 95 LEU A C 1
ATOM 691 O O . LEU A 1 95 ? -12.849 3.515 1.807 1.00 96.12 95 LEU A O 1
ATOM 695 N N . ASP A 1 96 ? -10.703 2.876 1.560 1.00 94.44 96 ASP A N 1
ATOM 696 C CA . ASP A 1 96 ? -10.100 4.205 1.470 1.00 94.44 96 ASP A CA 1
ATOM 697 C C . ASP A 1 96 ? -8.890 4.136 0.520 1.00 94.44 96 ASP A C 1
ATOM 699 O O . ASP A 1 96 ? -8.637 3.086 -0.075 1.00 94.44 96 ASP A O 1
ATOM 703 N N . SER A 1 97 ? -8.126 5.217 0.377 1.00 90.31 97 SER A N 1
ATOM 704 C CA . SER A 1 97 ? -6.942 5.271 -0.492 1.00 90.31 97 SER A CA 1
ATOM 705 C C . SER A 1 97 ? -5.737 4.473 0.025 1.00 90.31 97 SER A C 1
ATOM 707 O O . SER A 1 97 ? -4.755 4.318 -0.691 1.00 90.31 97 SER A O 1
ATOM 709 N N . GLY A 1 98 ? -5.776 3.991 1.270 1.00 90.75 98 GLY A N 1
ATOM 710 C CA . GLY A 1 98 ? -4.702 3.215 1.889 1.00 90.75 98 GLY A CA 1
ATOM 711 C C . GLY A 1 98 ? -4.465 3.593 3.349 1.00 90.75 98 GLY A C 1
ATOM 712 O O . GLY A 1 98 ? -5.088 4.506 3.887 1.00 90.75 98 GLY A O 1
ATOM 713 N N . ILE A 1 99 ? -3.558 2.870 4.004 1.00 92.69 99 ILE A N 1
ATOM 714 C CA . ILE A 1 99 ? -3.108 3.142 5.374 1.00 92.69 99 ILE A CA 1
ATOM 715 C C . ILE A 1 99 ? -1.596 2.932 5.470 1.00 92.69 99 ILE A C 1
ATOM 717 O O . ILE A 1 99 ? -1.045 2.072 4.784 1.00 92.69 99 ILE A O 1
ATOM 721 N N . ASP A 1 100 ? -0.934 3.653 6.374 1.00 90.81 100 ASP A N 1
ATOM 722 C CA . ASP A 1 100 ? 0.433 3.322 6.776 1.00 90.81 100 ASP A CA 1
ATOM 723 C C . ASP A 1 100 ? 0.403 2.244 7.871 1.00 90.81 100 ASP A C 1
ATOM 725 O O . ASP A 1 100 ? 0.119 2.509 9.043 1.00 90.81 100 ASP A O 1
ATOM 729 N N . ALA A 1 101 ? 0.685 1.003 7.473 1.00 91.69 101 ALA A N 1
ATOM 730 C CA . ALA A 1 101 ? 0.684 -0.153 8.363 1.00 91.69 101 ALA A CA 1
ATOM 731 C C . ALA A 1 101 ? 1.821 -0.143 9.403 1.00 91.69 101 ALA A C 1
ATOM 733 O O . ALA A 1 101 ? 1.752 -0.906 10.370 1.00 91.69 101 ALA A O 1
ATOM 734 N N . ALA A 1 102 ? 2.848 0.696 9.228 1.00 88.25 102 ALA A N 1
ATOM 735 C CA . ALA A 1 102 ? 3.973 0.805 10.154 1.00 88.25 102 ALA A CA 1
ATOM 736 C C . ALA A 1 102 ? 3.679 1.729 11.348 1.00 88.25 102 ALA A C 1
ATOM 738 O O . ALA A 1 102 ? 4.477 1.799 12.286 1.00 88.25 102 ALA A O 1
ATOM 739 N N . LEU A 1 103 ? 2.531 2.419 11.360 1.00 87.56 103 LEU A N 1
ATOM 740 C CA . LEU A 1 103 ? 2.158 3.277 12.480 1.00 87.56 103 LEU A CA 1
ATOM 741 C C . LEU A 1 103 ? 1.996 2.457 13.774 1.00 87.56 103 LEU A C 1
ATOM 743 O O . LEU A 1 103 ? 1.179 1.531 13.811 1.00 87.56 103 LEU A O 1
ATOM 747 N N . PRO A 1 104 ? 2.646 2.846 14.891 1.00 85.62 104 PRO A N 1
ATOM 748 C CA . PRO A 1 104 ? 2.575 2.097 16.151 1.00 85.62 104 PRO A CA 1
ATOM 749 C C . PRO A 1 104 ? 1.146 1.864 16.675 1.00 85.62 104 PRO A C 1
ATOM 751 O O . PRO A 1 104 ? 0.858 0.866 17.332 1.00 85.62 104 PRO A O 1
ATOM 754 N N . GLY A 1 105 ? 0.204 2.763 16.361 1.00 87.19 105 GLY A N 1
ATOM 755 C CA . GLY A 1 105 ? -1.211 2.630 16.740 1.00 87.19 105 GLY A CA 1
ATOM 756 C C . GLY A 1 105 ? -1.997 1.553 15.971 1.00 87.19 105 GLY A C 1
ATOM 757 O O . GLY A 1 105 ? -3.153 1.271 16.321 1.00 87.19 105 GLY A O 1
ATOM 758 N N . LEU A 1 106 ? -1.401 0.970 14.928 1.00 93.12 106 LEU A N 1
ATOM 759 C CA . LEU A 1 106 ? -1.954 -0.104 14.097 1.00 93.12 106 LEU A CA 1
ATOM 760 C C . LEU A 1 106 ? -1.237 -1.443 14.296 1.00 93.12 106 LEU A C 1
ATOM 762 O O . LEU A 1 106 ? -1.578 -2.428 13.647 1.00 93.12 106 LEU A O 1
ATOM 766 N N . GLU A 1 107 ? -0.284 -1.504 15.221 1.00 94.19 107 GLU A N 1
ATOM 767 C CA . GLU A 1 107 ? 0.524 -2.698 15.419 1.00 94.19 107 GLU A CA 1
ATOM 768 C C . GLU A 1 107 ? -0.229 -3.767 16.229 1.00 94.19 107 GLU A C 1
ATOM 770 O O . GLU A 1 107 ? -0.367 -4.915 15.794 1.00 94.19 107 GLU A O 1
ATOM 775 N N . TRP A 1 108 ? -0.792 -3.360 17.373 1.00 94.81 108 TRP A N 1
ATOM 776 C CA . TRP A 1 108 ? -1.379 -4.261 18.364 1.00 94.81 108 TRP A CA 1
ATOM 777 C C . TRP A 1 108 ? -2.782 -3.830 18.801 1.00 94.81 108 TRP A C 1
ATOM 779 O O . TRP A 1 108 ? -3.110 -2.644 18.901 1.00 94.81 108 TRP A O 1
ATOM 789 N N . THR A 1 109 ? -3.625 -4.819 19.072 1.00 95.50 109 THR A N 1
ATOM 790 C CA . THR A 1 109 ? -4.918 -4.654 19.746 1.00 95.50 109 THR A CA 1
ATOM 791 C C . THR A 1 109 ? -4.729 -4.548 21.263 1.00 95.50 109 THR A C 1
ATOM 793 O O . THR A 1 109 ? -3.652 -4.818 21.797 1.00 95.50 109 THR A O 1
ATOM 796 N N . SER A 1 110 ? -5.790 -4.195 21.996 1.00 92.94 110 SER A N 1
ATOM 797 C CA . SER A 1 110 ? -5.769 -4.166 23.468 1.00 92.94 110 SER A CA 1
ATOM 798 C C . SER A 1 110 ? -5.618 -5.547 24.118 1.00 92.94 110 SER A C 1
ATOM 800 O O . SER A 1 110 ? -5.342 -5.622 25.315 1.00 92.94 110 SER A O 1
ATOM 802 N N . THR A 1 111 ? -5.793 -6.631 23.355 1.00 94.56 111 THR A N 1
ATOM 803 C CA . THR A 1 111 ? -5.611 -8.021 23.801 1.00 94.56 111 THR A CA 1
ATOM 804 C C . THR A 1 111 ? -4.254 -8.609 23.416 1.00 94.56 111 THR A C 1
ATOM 806 O O . THR A 1 111 ? -3.961 -9.733 23.809 1.00 94.56 111 THR A O 1
ATOM 809 N N . GLY A 1 112 ? -3.403 -7.849 22.715 1.00 94.94 112 GLY A N 1
ATOM 810 C CA . GLY A 1 112 ? -2.060 -8.277 22.309 1.00 94.94 112 GLY A CA 1
ATOM 811 C C . GLY A 1 112 ? -1.987 -8.957 20.940 1.00 94.94 112 GLY A C 1
ATOM 812 O O . GLY A 1 112 ? -0.904 -9.344 20.515 1.00 94.94 112 GLY A O 1
ATOM 813 N N . ASP A 1 113 ? -3.105 -9.066 20.222 1.00 95.31 113 ASP A N 1
ATOM 814 C CA . ASP A 1 113 ? -3.141 -9.608 18.859 1.00 95.31 113 ASP A CA 1
ATOM 815 C C . ASP A 1 113 ? -2.739 -8.549 17.822 1.00 95.31 113 ASP A C 1
ATOM 817 O O . ASP A 1 113 ? -2.891 -7.347 18.072 1.00 95.31 113 ASP A O 1
ATOM 821 N N . ARG A 1 114 ? -2.286 -8.974 16.633 1.00 95.62 114 ARG A N 1
ATOM 822 C CA . ARG A 1 114 ? -2.050 -8.063 15.497 1.00 95.62 114 ARG A CA 1
ATOM 823 C C . ARG A 1 114 ? -3.350 -7.370 15.106 1.00 95.62 114 ARG A C 1
ATOM 825 O O . ARG A 1 114 ? -4.377 -8.021 14.934 1.00 95.62 114 ARG A O 1
ATOM 832 N N . LYS A 1 115 ? -3.304 -6.046 14.960 1.00 96.19 115 LYS A N 1
ATOM 833 C CA . LYS A 1 115 ? -4.506 -5.251 14.663 1.00 96.19 115 LYS A CA 1
ATOM 834 C C . LYS A 1 115 ? -4.885 -5.259 13.181 1.00 96.19 115 LYS A C 1
ATOM 836 O O . LYS A 1 115 ? -6.070 -5.214 12.865 1.00 96.19 115 LYS A O 1
ATOM 841 N N . LEU A 1 116 ? -3.901 -5.337 12.285 1.00 96.00 116 LEU A N 1
ATOM 842 C CA . LEU A 1 116 ? -4.129 -5.509 10.851 1.00 96.00 116 LEU A CA 1
ATOM 843 C C . LEU A 1 116 ? -4.206 -6.995 10.507 1.00 96.00 116 LEU A C 1
ATOM 845 O O . LEU A 1 116 ? -3.261 -7.742 10.752 1.00 96.00 116 LEU A O 1
ATOM 849 N N . VAL A 1 117 ? -5.342 -7.396 9.939 1.00 95.25 117 VAL A N 1
ATOM 850 C CA . VAL A 1 117 ? -5.578 -8.763 9.452 1.00 95.25 117 VAL A CA 1
ATOM 851 C C . VAL A 1 117 ? -5.222 -8.881 7.973 1.00 95.25 117 VAL A C 1
ATOM 853 O O . VAL A 1 117 ? -4.683 -9.899 7.552 1.00 95.25 117 VAL A O 1
ATOM 856 N N . ASP A 1 118 ? -5.525 -7.844 7.192 1.00 94.81 118 ASP A N 1
ATOM 857 C CA . ASP A 1 118 ? -5.302 -7.811 5.750 1.00 94.81 118 ASP A CA 1
ATOM 858 C C . ASP A 1 118 ? -5.123 -6.362 5.274 1.00 94.81 118 ASP A C 1
ATOM 860 O O . ASP A 1 118 ? -5.657 -5.431 5.885 1.00 94.81 118 ASP A O 1
ATOM 864 N N . LEU A 1 119 ? -4.381 -6.189 4.183 1.00 93.88 119 LEU A N 1
ATOM 865 C CA . LEU A 1 119 ? -4.182 -4.928 3.478 1.00 93.88 119 LEU A CA 1
ATOM 866 C C . LEU A 1 119 ? -4.142 -5.237 1.983 1.00 93.88 119 LEU A C 1
ATOM 868 O O . LEU A 1 119 ? -3.267 -5.966 1.518 1.00 93.88 119 LEU A O 1
ATOM 872 N N . ARG A 1 120 ? -5.099 -4.692 1.232 1.00 93.00 120 ARG A N 1
ATOM 873 C CA . ARG A 1 120 ? -5.226 -4.955 -0.201 1.00 93.00 120 ARG A CA 1
ATOM 874 C C . ARG A 1 120 ? -5.369 -3.662 -0.967 1.00 93.00 120 ARG A C 1
ATOM 876 O O . ARG A 1 120 ? -6.226 -2.846 -0.641 1.00 93.00 120 ARG A O 1
ATOM 883 N N . ASP A 1 121 ? -4.582 -3.554 -2.024 1.00 91.44 121 ASP A N 1
ATOM 884 C CA . ASP A 1 121 ? -4.846 -2.612 -3.094 1.00 91.44 121 ASP A CA 1
ATOM 885 C C . ASP A 1 121 ? -5.788 -3.253 -4.128 1.00 91.44 121 ASP A C 1
ATOM 887 O O . ASP A 1 121 ? -5.524 -4.335 -4.662 1.00 91.44 121 ASP A O 1
ATOM 891 N N . PHE A 1 122 ? -6.905 -2.577 -4.392 1.00 92.38 122 PHE A N 1
ATOM 892 C CA . PHE A 1 122 ? -7.884 -2.963 -5.410 1.00 92.38 122 PHE A CA 1
ATOM 893 C C . PHE A 1 122 ? -7.804 -2.100 -6.674 1.00 92.38 122 PHE A C 1
ATOM 895 O O . PHE A 1 122 ? -8.478 -2.419 -7.653 1.00 92.38 122 PHE A O 1
ATOM 902 N N . SER A 1 123 ? -7.000 -1.034 -6.671 1.00 89.31 123 SER A N 1
ATOM 903 C CA . SER A 1 123 ? -6.824 -0.147 -7.823 1.00 89.31 123 SER A CA 1
ATOM 904 C C . SER A 1 123 ? -5.972 -0.802 -8.914 1.00 89.31 123 SER A C 1
ATOM 906 O O . SER A 1 123 ? -6.257 -0.646 -10.101 1.00 89.31 123 SER A O 1
ATOM 908 N N . GLY A 1 124 ? -4.971 -1.601 -8.521 1.00 87.25 124 GLY A N 1
ATOM 909 C CA . GLY A 1 124 ? -3.957 -2.105 -9.442 1.00 87.25 124 GLY A CA 1
ATOM 910 C C . GLY A 1 124 ? -2.913 -1.054 -9.815 1.00 87.25 124 GLY A C 1
ATOM 911 O O . GLY A 1 124 ? -2.111 -1.314 -10.713 1.00 87.25 124 GLY A O 1
ATOM 912 N N . GLU A 1 125 ? -2.923 0.098 -9.145 1.00 86.88 125 GLU A N 1
ATOM 913 C CA . GLU A 1 125 ? -1.885 1.111 -9.245 1.00 86.88 125 GLU A CA 1
ATOM 914 C C . GLU A 1 125 ? -0.530 0.511 -8.854 1.00 86.88 125 GLU A C 1
ATOM 916 O O . GLU A 1 125 ? -0.414 -0.332 -7.964 1.00 86.88 125 GLU A O 1
ATOM 921 N N . GLY A 1 126 ? 0.502 0.873 -9.610 1.00 85.50 126 GLY A N 1
ATOM 922 C CA . GLY A 1 126 ? 1.846 0.338 -9.428 1.00 85.50 126 GLY A CA 1
ATOM 923 C C . GLY A 1 126 ? 2.005 -1.166 -9.691 1.00 85.50 126 GLY A C 1
ATOM 924 O O . GLY A 1 126 ? 3.061 -1.730 -9.400 1.00 85.50 126 GLY A O 1
ATOM 925 N N . ARG A 1 127 ? 1.003 -1.846 -10.269 1.00 89.69 127 ARG A N 1
ATOM 926 C CA . ARG A 1 127 ? 1.150 -3.241 -10.703 1.00 89.69 127 ARG A CA 1
ATOM 927 C C . ARG A 1 127 ? 2.161 -3.342 -11.845 1.00 89.69 127 ARG A C 1
ATOM 929 O O . ARG A 1 127 ? 1.958 -2.776 -12.914 1.00 89.69 127 ARG A O 1
ATOM 936 N N . ILE A 1 128 ? 3.182 -4.172 -11.653 1.00 93.25 128 ILE A N 1
ATOM 937 C CA . ILE A 1 128 ? 4.202 -4.460 -12.666 1.00 93.25 128 ILE A CA 1
ATOM 938 C C . ILE A 1 128 ? 3.909 -5.823 -13.290 1.00 93.25 128 ILE A C 1
ATOM 940 O O . ILE A 1 128 ? 3.862 -6.841 -12.595 1.00 93.25 128 ILE A O 1
ATOM 944 N N . ALA A 1 129 ? 3.711 -5.853 -14.607 1.00 93.81 129 ALA A N 1
ATOM 945 C CA . ALA A 1 129 ? 3.654 -7.107 -15.344 1.00 93.81 129 ALA A CA 1
ATOM 946 C C . ALA A 1 129 ? 5.065 -7.702 -15.411 1.00 93.81 129 ALA A C 1
ATOM 948 O O . ALA A 1 129 ? 5.969 -7.120 -16.007 1.00 93.81 129 ALA A O 1
ATOM 949 N N . LEU A 1 130 ? 5.244 -8.855 -14.773 1.00 96.00 130 LEU A N 1
ATOM 950 C CA . LEU A 1 130 ? 6.519 -9.554 -14.727 1.00 96.00 130 LEU A CA 1
ATOM 951 C C . LEU A 1 130 ? 6.545 -10.682 -15.758 1.00 96.00 130 LEU A C 1
ATOM 953 O O . LEU A 1 130 ? 5.620 -11.493 -15.831 1.00 96.00 130 LEU A O 1
ATOM 957 N N . GLN A 1 131 ? 7.634 -10.766 -16.514 1.00 96.12 131 GLN A N 1
ATOM 958 C CA . GLN A 1 131 ? 7.921 -11.875 -17.417 1.00 96.12 131 GLN A CA 1
ATOM 959 C C . GLN A 1 131 ? 9.226 -12.554 -17.028 1.00 96.12 131 GLN A C 1
ATOM 961 O O . GLN A 1 131 ? 10.149 -11.915 -16.530 1.00 96.12 131 GLN A O 1
ATOM 966 N N . ARG A 1 132 ? 9.309 -13.864 -17.257 1.00 95.94 132 ARG A N 1
ATOM 967 C CA . ARG A 1 132 ? 10.539 -14.612 -17.001 1.00 95.94 132 ARG A CA 1
ATOM 968 C C . ARG A 1 132 ? 11.641 -14.131 -17.943 1.00 95.94 132 ARG A C 1
ATOM 970 O O . ARG A 1 132 ? 11.396 -13.984 -19.138 1.00 95.94 132 ARG A O 1
ATOM 977 N N . VAL A 1 133 ? 12.842 -13.945 -17.409 1.00 93.69 133 VAL A N 1
ATOM 978 C CA . VAL A 1 133 ? 14.009 -13.472 -18.159 1.00 93.69 133 VAL A CA 1
ATOM 979 C C . VAL A 1 133 ? 15.230 -14.351 -17.928 1.00 93.69 133 VAL A C 1
ATOM 981 O O . VAL A 1 133 ? 15.339 -15.059 -16.924 1.00 93.69 133 VAL A O 1
ATOM 984 N N . GLU A 1 134 ? 16.157 -14.283 -18.877 1.00 91.69 134 GLU A N 1
ATOM 985 C CA . GLU A 1 134 ? 17.482 -14.882 -18.789 1.00 91.69 134 GLU A CA 1
ATOM 986 C C . GLU A 1 134 ? 18.537 -13.793 -18.958 1.00 91.69 134 GLU A C 1
ATOM 988 O O . GLU A 1 134 ? 18.336 -12.811 -19.676 1.00 91.69 134 GLU A O 1
ATOM 993 N N . ALA A 1 135 ? 19.653 -13.965 -18.258 1.00 89.44 135 ALA A N 1
ATOM 994 C CA . ALA A 1 135 ? 20.773 -13.052 -18.357 1.00 89.44 135 ALA A CA 1
ATOM 995 C C . ALA A 1 135 ? 21.653 -13.433 -19.548 1.00 89.44 135 ALA A C 1
ATOM 997 O O . ALA A 1 135 ? 22.042 -14.593 -19.696 1.00 89.44 135 ALA A O 1
ATOM 998 N N . HIS A 1 136 ? 22.019 -12.444 -20.353 1.00 88.06 136 HIS A N 1
ATOM 999 C CA . HIS A 1 136 ? 22.945 -12.592 -21.467 1.00 88.06 136 HIS A CA 1
ATOM 1000 C C . HIS A 1 136 ? 24.025 -11.522 -21.356 1.00 88.06 136 HIS A C 1
ATOM 1002 O O . HIS A 1 136 ? 23.710 -10.349 -21.184 1.00 88.06 136 HIS A O 1
ATOM 1008 N N . ASP A 1 137 ? 25.292 -11.939 -21.416 1.00 89.12 137 ASP A N 1
ATOM 1009 C CA . ASP A 1 137 ? 26.462 -11.054 -21.320 1.00 89.12 137 ASP A CA 1
ATOM 1010 C C . ASP A 1 137 ? 26.438 -10.108 -20.108 1.00 89.12 137 ASP A C 1
ATOM 1012 O O . ASP A 1 137 ? 26.853 -8.955 -20.185 1.00 89.12 137 ASP A O 1
ATOM 1016 N N . GLY A 1 138 ? 25.935 -10.601 -18.974 1.00 90.62 138 GLY A N 1
ATOM 1017 C CA . GLY A 1 138 ? 25.856 -9.811 -17.746 1.00 90.62 138 GLY A CA 1
ATOM 1018 C C . GLY A 1 138 ? 24.711 -8.796 -17.701 1.00 90.62 138 GLY A C 1
ATOM 1019 O O . GLY A 1 138 ? 24.682 -7.915 -16.843 1.00 90.62 138 GLY A O 1
ATOM 1020 N N . ALA A 1 139 ? 23.741 -8.908 -18.605 1.00 93.56 139 ALA A N 1
ATOM 1021 C CA . ALA A 1 139 ? 22.589 -8.022 -18.657 1.00 93.56 139 ALA A CA 1
ATOM 1022 C C . ALA A 1 139 ? 21.270 -8.785 -18.797 1.00 93.56 139 ALA A C 1
ATOM 1024 O O . ALA A 1 139 ? 21.211 -9.896 -19.327 1.00 93.56 139 ALA A O 1
ATOM 1025 N N . VAL A 1 140 ? 20.192 -8.150 -18.348 1.00 94.69 140 VAL A N 1
ATOM 1026 C CA . VAL A 1 140 ? 18.808 -8.548 -18.630 1.00 94.69 140 VAL A CA 1
ATOM 1027 C C . VAL A 1 140 ? 18.165 -7.464 -19.484 1.00 94.69 140 VAL A C 1
ATOM 1029 O O . VAL A 1 140 ? 18.334 -6.281 -19.206 1.00 94.69 140 VAL A O 1
ATOM 1032 N N . ARG A 1 141 ? 17.409 -7.856 -20.513 1.00 93.62 141 ARG A N 1
ATOM 1033 C CA . ARG A 1 141 ? 16.633 -6.921 -21.339 1.00 93.62 141 ARG A CA 1
ATOM 1034 C C . ARG A 1 141 ? 15.141 -7.075 -21.071 1.00 93.62 141 ARG A C 1
ATOM 1036 O O . ARG A 1 141 ? 14.634 -8.196 -21.014 1.00 93.62 141 ARG A O 1
ATOM 1043 N N . ILE A 1 142 ? 14.453 -5.950 -20.913 1.00 94.69 142 ILE A N 1
ATOM 1044 C CA . ILE A 1 142 ? 13.009 -5.872 -20.698 1.00 94.69 142 ILE A CA 1
ATOM 1045 C C . ILE A 1 142 ? 12.466 -4.647 -21.435 1.00 94.69 142 ILE A C 1
ATOM 1047 O O . ILE A 1 142 ? 12.880 -3.526 -21.164 1.00 94.69 142 ILE A O 1
ATOM 1051 N N . GLU A 1 143 ? 11.560 -4.866 -22.391 1.00 92.19 143 GLU A N 1
ATOM 1052 C CA . GLU A 1 143 ? 11.155 -3.826 -23.351 1.00 92.19 143 GLU A CA 1
ATOM 1053 C C . GLU A 1 143 ? 12.395 -3.176 -24.008 1.00 92.19 143 GLU A C 1
ATOM 1055 O O . GLU A 1 143 ? 13.268 -3.897 -24.495 1.00 92.19 143 GLU A O 1
ATOM 1060 N N . ASP A 1 144 ? 12.487 -1.845 -23.992 1.00 90.12 144 ASP A N 1
ATOM 1061 C CA . ASP A 1 144 ? 13.619 -1.075 -24.522 1.00 90.12 144 ASP A CA 1
ATOM 1062 C C . ASP A 1 144 ? 14.724 -0.825 -23.471 1.00 90.12 144 ASP A C 1
ATOM 1064 O O . ASP A 1 144 ? 15.692 -0.112 -23.739 1.00 90.12 144 ASP A O 1
ATOM 1068 N N . LEU A 1 145 ? 14.595 -1.400 -22.268 1.00 92.56 145 LEU A N 1
ATOM 1069 C CA . LEU A 1 145 ? 15.538 -1.224 -21.164 1.00 92.56 145 LEU A CA 1
ATOM 1070 C C . LEU A 1 145 ? 16.532 -2.387 -21.082 1.00 92.56 145 LEU A C 1
ATOM 1072 O O . LEU A 1 145 ? 16.170 -3.566 -21.145 1.00 92.56 145 LEU A O 1
ATOM 1076 N N . GLU A 1 146 ? 17.800 -2.043 -20.864 1.00 93.69 146 GLU A N 1
ATOM 1077 C CA . GLU A 1 146 ? 18.875 -2.987 -20.572 1.00 93.69 146 GLU A CA 1
ATOM 1078 C C . GLU A 1 146 ? 19.397 -2.769 -19.150 1.00 93.69 146 GLU A C 1
ATOM 1080 O O . GLU A 1 146 ? 19.882 -1.697 -18.795 1.00 93.69 146 GLU A O 1
ATOM 1085 N N . LEU A 1 147 ? 19.299 -3.814 -18.335 1.00 93.00 147 LEU A N 1
ATOM 1086 C CA . LEU A 1 147 ? 19.721 -3.837 -16.942 1.00 93.00 147 LEU A CA 1
ATOM 1087 C C . LEU A 1 147 ? 21.061 -4.568 -16.853 1.00 93.00 147 LEU A C 1
ATOM 1089 O O . LEU A 1 147 ? 21.109 -5.793 -16.720 1.00 93.00 147 LEU A O 1
ATOM 1093 N N . ALA A 1 148 ? 22.145 -3.806 -16.989 1.00 93.06 148 ALA A N 1
ATOM 1094 C CA . ALA A 1 148 ? 23.517 -4.301 -16.904 1.00 93.06 148 ALA A CA 1
ATOM 1095 C C . ALA A 1 148 ? 23.950 -4.589 -15.452 1.00 93.06 148 ALA A C 1
ATOM 1097 O O . ALA A 1 148 ? 23.342 -4.106 -14.495 1.00 93.06 148 ALA A O 1
ATOM 1098 N N . GLY A 1 149 ? 25.038 -5.345 -15.280 1.00 90.56 149 GLY A N 1
ATOM 1099 C CA . GLY A 1 149 ? 25.561 -5.703 -13.956 1.00 90.56 149 GLY A CA 1
ATOM 1100 C C . GLY A 1 149 ? 24.839 -6.891 -13.317 1.00 90.56 149 GLY A C 1
ATOM 1101 O O . GLY A 1 149 ? 24.910 -7.096 -12.101 1.00 90.56 149 GLY A O 1
ATOM 1102 N N . PHE A 1 150 ? 24.109 -7.668 -14.117 1.00 92.06 150 PHE A N 1
ATOM 1103 C CA . PHE A 1 150 ? 23.243 -8.737 -13.643 1.00 92.06 150 PHE A CA 1
ATOM 1104 C C . PHE A 1 150 ? 24.017 -9.900 -13.013 1.00 92.06 150 PHE A C 1
ATOM 1106 O O . PHE A 1 150 ? 23.486 -10.608 -12.162 1.00 92.06 150 PHE A O 1
ATOM 1113 N N . GLU A 1 151 ? 25.298 -10.064 -13.334 1.00 90.38 151 GLU A N 1
ATOM 1114 C CA . GLU A 1 151 ? 26.217 -10.988 -12.664 1.00 90.38 151 GLU A CA 1
ATOM 1115 C C . GLU A 1 151 ? 26.264 -10.793 -11.142 1.00 90.38 151 GLU A C 1
ATOM 1117 O O . GLU A 1 151 ? 26.452 -11.762 -10.407 1.00 90.38 151 GLU A O 1
ATOM 1122 N N . ILE A 1 152 ? 26.031 -9.573 -10.644 1.00 90.25 152 ILE A N 1
ATOM 1123 C CA . ILE A 1 152 ? 25.954 -9.300 -9.204 1.00 90.25 152 ILE A CA 1
ATOM 1124 C C . ILE A 1 152 ? 24.685 -9.919 -8.606 1.00 90.25 152 ILE A C 1
ATOM 1126 O O . ILE A 1 152 ? 24.733 -10.511 -7.526 1.00 90.25 152 ILE A O 1
ATOM 1130 N N . VAL A 1 153 ? 23.553 -9.791 -9.302 1.00 88.75 153 VAL A N 1
ATOM 1131 C CA . VAL A 1 153 ? 22.255 -10.340 -8.881 1.00 88.75 153 VAL A CA 1
ATOM 1132 C C . VAL A 1 153 ? 22.279 -11.865 -8.970 1.00 88.75 153 VAL A C 1
ATOM 1134 O O . VAL A 1 153 ? 21.984 -12.547 -7.986 1.00 88.75 153 VAL A O 1
ATOM 1137 N N . ALA A 1 154 ? 22.727 -12.401 -10.106 1.00 84.88 154 ALA A N 1
ATOM 1138 C CA . ALA A 1 154 ? 22.886 -13.834 -10.338 1.00 84.88 154 ALA A CA 1
ATOM 1139 C C . ALA A 1 154 ? 23.927 -14.476 -9.405 1.00 84.88 154 ALA A C 1
ATOM 1141 O O . ALA A 1 154 ? 23.824 -15.653 -9.077 1.00 84.88 154 ALA A O 1
ATOM 1142 N N . GLY A 1 155 ? 24.920 -13.712 -8.941 1.00 88.75 155 GLY A N 1
ATOM 1143 C CA . GLY A 1 155 ? 25.888 -14.169 -7.944 1.00 88.75 155 GLY A CA 1
ATOM 1144 C C . GLY A 1 155 ? 25.342 -14.219 -6.512 1.00 88.75 155 GLY A C 1
ATOM 1145 O O . GLY A 1 155 ? 25.941 -14.873 -5.661 1.00 88.75 155 GLY A O 1
ATOM 1146 N N . ARG A 1 156 ? 24.224 -13.535 -6.224 1.00 91.25 156 ARG A N 1
ATOM 1147 C CA . ARG A 1 156 ? 23.622 -13.426 -4.878 1.00 91.25 156 ARG A CA 1
ATOM 1148 C C . ARG A 1 156 ? 22.287 -14.149 -4.730 1.00 91.25 156 ARG A C 1
ATOM 1150 O O . ARG A 1 156 ? 21.768 -14.234 -3.621 1.00 91.25 156 ARG A O 1
ATOM 1157 N N . SER A 1 157 ? 21.728 -14.659 -5.819 1.00 88.75 157 SER A N 1
ATOM 1158 C CA . SER A 1 157 ? 20.414 -15.295 -5.838 1.00 88.75 157 SER A CA 1
ATOM 1159 C C . SER A 1 157 ? 20.350 -16.399 -6.887 1.00 88.75 157 SER A C 1
ATOM 1161 O O . SER A 1 157 ? 21.169 -16.461 -7.803 1.00 88.75 157 SER A O 1
ATOM 1163 N N . THR A 1 158 ? 19.375 -17.291 -6.749 1.00 87.56 158 THR A N 1
ATOM 1164 C CA . THR A 1 158 ? 19.114 -18.366 -7.705 1.00 87.56 158 THR A CA 1
ATOM 1165 C C . THR A 1 158 ? 17.796 -18.104 -8.421 1.00 87.56 158 THR A C 1
ATOM 1167 O O . THR A 1 158 ? 16.794 -17.783 -7.790 1.00 87.56 158 THR A O 1
ATOM 1170 N N . GLY A 1 159 ? 17.801 -18.238 -9.751 1.00 87.50 159 GLY A N 1
ATOM 1171 C CA . GLY A 1 159 ? 16.606 -18.037 -10.571 1.00 87.50 159 GLY A CA 1
ATOM 1172 C C . GLY A 1 159 ? 15.503 -19.091 -10.338 1.00 87.50 159 GLY A C 1
ATOM 1173 O O . GLY A 1 159 ? 15.688 -20.040 -9.571 1.00 87.50 159 GLY A O 1
ATOM 1174 N N . PRO A 1 160 ? 14.368 -18.993 -11.057 1.00 92.81 160 PRO A N 1
ATOM 1175 C CA . PRO A 1 160 ? 14.147 -18.140 -12.227 1.00 92.81 160 PRO A CA 1
ATOM 1176 C C . PRO A 1 160 ? 13.986 -16.660 -11.873 1.00 92.81 160 PRO A C 1
ATOM 1178 O O . PRO A 1 160 ? 13.371 -16.338 -10.865 1.00 92.81 160 PRO A O 1
ATOM 1181 N N . PHE A 1 161 ? 14.494 -15.793 -12.746 1.00 93.62 161 PHE A N 1
ATOM 1182 C CA . PHE A 1 161 ? 14.346 -14.345 -12.627 1.00 93.62 161 PHE A CA 1
ATOM 1183 C C . PHE A 1 161 ? 13.150 -13.853 -13.422 1.00 93.62 161 PHE A C 1
ATOM 1185 O O . PHE A 1 161 ? 12.841 -14.392 -14.494 1.00 93.62 161 PHE A O 1
ATOM 1192 N N . TYR A 1 162 ? 12.515 -12.804 -12.917 1.00 95.44 162 TYR A N 1
ATOM 1193 C CA . TYR A 1 162 ? 11.446 -12.116 -13.617 1.00 95.44 162 TYR A CA 1
ATOM 1194 C C . TYR A 1 162 ? 11.740 -10.630 -13.701 1.00 95.44 162 TYR A C 1
ATOM 1196 O O . TYR A 1 162 ? 12.173 -10.028 -12.726 1.00 95.44 162 TYR A O 1
ATOM 1204 N N . ALA A 1 163 ? 11.471 -10.034 -14.857 1.00 95.75 163 ALA A N 1
ATOM 1205 C CA . ALA A 1 163 ? 11.625 -8.605 -15.057 1.00 95.75 163 ALA A CA 1
ATOM 1206 C C . ALA A 1 163 ? 10.332 -7.966 -15.548 1.00 95.75 163 ALA A C 1
ATOM 1208 O O . ALA A 1 163 ? 9.511 -8.610 -16.204 1.00 95.75 163 ALA A O 1
ATOM 1209 N N . GLY A 1 164 ? 10.182 -6.684 -15.246 1.00 96.69 164 GLY A N 1
ATOM 1210 C CA . GLY A 1 164 ? 9.109 -5.839 -15.746 1.00 96.69 164 GLY A CA 1
ATOM 1211 C C . GLY A 1 164 ? 9.543 -4.381 -15.772 1.00 96.69 164 GLY A C 1
ATOM 1212 O O . GLY A 1 164 ? 10.635 -4.040 -15.313 1.00 96.69 164 GLY A O 1
ATOM 1213 N N . VAL A 1 165 ? 8.679 -3.528 -16.308 1.00 96.12 165 VAL A N 1
ATOM 1214 C CA . VAL A 1 165 ? 8.891 -2.079 -16.336 1.00 96.12 165 VAL A CA 1
ATOM 1215 C C . VAL A 1 165 ? 7.850 -1.410 -15.453 1.00 96.12 165 VAL A C 1
ATOM 1217 O O . VAL A 1 165 ? 6.653 -1.671 -15.575 1.00 96.12 165 VAL A O 1
ATOM 1220 N N . PHE A 1 166 ? 8.317 -0.552 -14.557 1.00 94.62 166 PHE A N 1
ATOM 1221 C CA . PHE A 1 166 ? 7.497 0.356 -13.772 1.00 94.62 166 PHE A CA 1
ATOM 1222 C C . PHE A 1 166 ? 7.568 1.746 -14.400 1.00 94.62 166 PHE A C 1
ATOM 1224 O O . PHE A 1 166 ? 8.661 2.212 -14.696 1.00 94.62 166 PHE A O 1
ATOM 1231 N N . ARG A 1 167 ? 6.432 2.406 -14.626 1.00 92.94 167 ARG A N 1
ATOM 1232 C CA . ARG A 1 167 ? 6.374 3.733 -15.260 1.00 92.94 167 ARG A CA 1
ATOM 1233 C C . ARG A 1 167 ? 5.739 4.717 -14.298 1.00 92.94 167 ARG A C 1
ATOM 1235 O O . ARG A 1 167 ? 4.681 4.402 -13.765 1.00 92.94 167 ARG A O 1
ATOM 1242 N N . GLU A 1 168 ? 6.337 5.881 -14.109 1.00 93.19 168 GLU A N 1
ATOM 1243 C CA . GLU A 1 168 ? 5.865 6.870 -13.128 1.00 93.19 168 GLU A CA 1
ATOM 1244 C C . GLU A 1 168 ? 4.469 7.396 -13.434 1.00 93.19 168 GLU A C 1
ATOM 1246 O O . GLU A 1 168 ? 3.629 7.482 -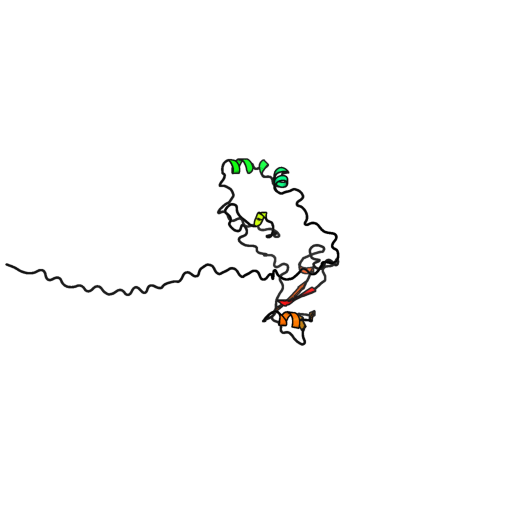12.541 1.00 93.19 168 GLU A O 1
ATOM 1251 N N . ILE A 1 169 ? 4.168 7.618 -14.715 1.00 90.50 169 ILE A N 1
ATOM 1252 C CA . ILE A 1 169 ? 2.875 8.128 -15.186 1.00 90.50 169 ILE A CA 1
ATOM 1253 C C . ILE A 1 169 ? 1.651 7.355 -14.657 1.00 90.50 169 ILE A C 1
ATOM 1255 O O . ILE A 1 169 ? 0.547 7.899 -14.596 1.00 90.50 169 ILE A O 1
ATOM 1259 N N . VAL A 1 170 ? 1.812 6.084 -14.263 1.00 88.31 170 VAL A N 1
ATOM 1260 C CA . VAL A 1 170 ? 0.711 5.265 -13.723 1.00 88.31 170 VAL A CA 1
ATOM 1261 C C . VAL A 1 170 ? 0.336 5.628 -12.283 1.00 88.31 170 VAL A C 1
ATOM 1263 O O . VAL A 1 170 ? -0.753 5.261 -11.853 1.00 88.31 170 VAL A O 1
ATOM 1266 N N . LEU A 1 171 ? 1.208 6.341 -11.564 1.00 88.19 171 LEU A N 1
ATOM 1267 C CA . LEU A 1 171 ? 0.991 6.854 -10.207 1.00 88.19 171 LEU A CA 1
ATOM 1268 C C . LEU A 1 171 ? 0.304 8.235 -10.191 1.00 88.19 171 LEU A C 1
ATOM 1270 O O . LEU A 1 171 ? 0.021 8.800 -9.135 1.00 88.19 171 LEU A O 1
ATOM 1274 N N . GLY A 1 172 ? 0.039 8.815 -11.365 1.00 88.25 172 GLY A N 1
ATOM 1275 C CA . GLY A 1 172 ? -0.587 10.126 -11.502 1.00 88.25 172 GLY A CA 1
ATOM 1276 C C . GLY A 1 172 ? 0.420 11.257 -11.708 1.00 88.25 172 GLY A C 1
ATOM 1277 O O . GLY A 1 172 ? 1.422 11.100 -12.394 1.00 88.25 172 GLY A O 1
ATOM 1278 N N . SER A 1 173 ? 0.103 12.446 -11.195 1.00 88.88 173 SER A N 1
ATOM 1279 C CA . SER A 1 173 ? 0.890 13.662 -11.437 1.00 88.88 173 SER A CA 1
ATOM 1280 C C . SER A 1 173 ? 1.911 13.928 -10.332 1.00 88.88 173 SER A C 1
ATOM 1282 O O . SER A 1 173 ? 1.708 13.553 -9.175 1.00 88.88 173 SER A O 1
ATOM 1284 N N . ALA A 1 174 ? 2.977 14.655 -10.669 1.00 84.94 174 ALA A N 1
ATOM 1285 C CA . ALA A 1 174 ? 3.923 15.172 -9.688 1.00 84.94 174 ALA A CA 1
ATOM 1286 C C . ALA A 1 174 ? 3.218 16.045 -8.618 1.00 84.94 174 ALA A C 1
ATOM 1288 O O . ALA A 1 174 ? 2.261 16.766 -8.932 1.00 84.94 174 ALA A O 1
ATOM 1289 N N . PRO A 1 175 ? 3.671 16.004 -7.349 1.00 86.12 175 PRO A N 1
ATOM 1290 C CA . PRO A 1 175 ? 4.819 15.236 -6.853 1.00 86.12 175 PRO A CA 1
ATOM 1291 C C . PRO A 1 175 ? 4.481 13.783 -6.478 1.00 86.12 175 PRO A C 1
ATOM 1293 O O . PRO A 1 175 ? 5.357 13.051 -6.048 1.00 86.12 175 PRO A O 1
ATOM 1296 N N . SER A 1 176 ? 3.216 13.362 -6.569 1.00 84.81 176 SER A N 1
ATOM 1297 C CA . SER A 1 176 ? 2.797 12.035 -6.100 1.00 84.81 176 SER A CA 1
ATOM 1298 C C . SER A 1 176 ? 3.310 10.896 -6.979 1.00 84.81 176 SER A C 1
ATOM 1300 O O . SER A 1 176 ? 3.614 9.833 -6.448 1.00 84.81 176 SER A O 1
ATOM 1302 N N . GLY A 1 177 ? 3.406 11.121 -8.293 1.00 88.12 177 GLY A N 1
ATOM 1303 C CA . GLY A 1 177 ? 3.925 10.131 -9.241 1.00 88.12 177 GLY A CA 1
ATOM 1304 C C . GLY A 1 177 ? 5.420 10.225 -9.548 1.00 88.12 177 GLY A C 1
ATOM 1305 O O . GLY A 1 177 ? 5.945 9.309 -10.165 1.00 88.12 177 GLY A O 1
ATOM 1306 N N . ASP A 1 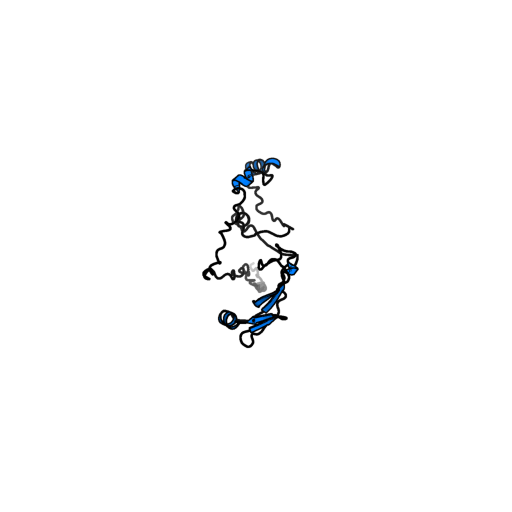178 ? 6.080 11.294 -9.101 1.00 92.50 178 ASP A N 1
ATOM 1307 C CA . ASP A 1 178 ? 7.509 11.568 -9.309 1.00 92.50 178 ASP A CA 1
ATOM 1308 C C . ASP A 1 178 ? 8.323 10.738 -8.297 1.00 92.50 178 ASP A C 1
ATOM 1310 O O . ASP A 1 178 ? 8.527 11.137 -7.145 1.00 92.50 178 ASP A O 1
ATOM 1314 N N . LEU A 1 179 ? 8.670 9.506 -8.679 1.00 91.56 179 LEU A N 1
ATOM 1315 C CA . LEU A 1 179 ? 9.289 8.515 -7.799 1.00 91.56 179 LEU A CA 1
ATOM 1316 C C . LEU A 1 179 ? 10.772 8.825 -7.577 1.00 91.56 179 LEU A C 1
ATOM 1318 O O . LEU A 1 179 ? 11.290 8.575 -6.480 1.00 91.56 179 LEU A O 1
ATOM 1322 N N . ASN A 1 180 ? 11.463 9.334 -8.598 1.00 92.19 180 ASN A N 1
ATOM 1323 C CA . ASN A 1 180 ? 12.882 9.684 -8.510 1.00 92.19 180 ASN A CA 1
ATOM 1324 C C . ASN A 1 180 ? 13.136 11.117 -7.989 1.00 92.19 180 ASN A C 1
ATOM 1326 O O . ASN A 1 180 ? 14.246 11.397 -7.520 1.00 92.19 180 ASN A O 1
ATOM 1330 N N . GLY A 1 181 ? 12.118 11.979 -7.973 1.00 93.88 181 GLY A N 1
ATOM 1331 C CA . GLY A 1 181 ? 12.162 13.343 -7.458 1.00 93.88 181 GLY A CA 1
ATOM 1332 C C . GLY A 1 181 ? 12.781 14.362 -8.416 1.00 93.88 181 GLY A C 1
ATOM 1333 O O . GLY A 1 181 ? 13.365 15.339 -7.930 1.00 93.88 181 GLY A O 1
ATOM 1334 N N . ASP A 1 182 ? 12.746 14.136 -9.731 1.00 93.31 182 ASP A N 1
ATOM 1335 C CA . ASP A 1 182 ? 13.363 15.029 -10.721 1.00 93.31 182 ASP A CA 1
ATOM 1336 C C . ASP A 1 182 ? 12.422 16.100 -11.297 1.00 93.31 182 ASP A C 1
ATOM 1338 O O . ASP A 1 182 ? 12.883 17.042 -11.957 1.00 93.31 182 ASP A O 1
ATOM 1342 N N . GLY A 1 183 ? 11.141 16.051 -10.930 1.00 92.31 183 GLY A N 1
ATOM 1343 C CA . GLY A 1 183 ? 10.141 17.048 -11.283 1.00 92.31 183 GLY A CA 1
ATOM 1344 C C . GLY A 1 183 ? 9.305 16.720 -12.519 1.00 92.31 183 GLY A C 1
ATOM 1345 O O . GLY A 1 183 ? 8.501 17.577 -12.909 1.00 92.31 183 GLY A O 1
ATOM 1346 N N . ASP A 1 184 ? 9.441 15.531 -13.110 1.00 93.25 184 ASP A N 1
ATOM 1347 C CA . ASP A 1 184 ? 8.491 15.000 -14.090 1.00 93.25 184 ASP A CA 1
ATOM 1348 C C . ASP A 1 184 ? 7.942 13.606 -13.704 1.00 93.25 184 ASP A C 1
ATOM 1350 O O . ASP A 1 184 ? 7.962 13.245 -12.531 1.00 93.25 184 ASP A O 1
ATOM 1354 N N . VAL A 1 185 ? 7.228 12.942 -14.622 1.00 94.62 185 VAL A N 1
ATOM 1355 C CA . VAL A 1 185 ? 6.614 11.609 -14.410 1.00 94.62 185 VAL A CA 1
ATOM 1356 C C . VAL A 1 185 ? 6.694 10.737 -15.672 1.00 94.62 185 VAL A C 1
ATOM 1358 O O . VAL A 1 185 ? 5.897 9.807 -15.857 1.00 94.62 185 VAL A O 1
ATOM 1361 N N . ASP A 1 186 ? 7.597 11.073 -16.596 1.00 94.25 186 ASP A N 1
ATOM 1362 C CA . ASP A 1 186 ? 7.696 10.402 -17.898 1.00 94.25 186 ASP A CA 1
ATOM 1363 C C . ASP A 1 186 ? 8.671 9.207 -17.865 1.00 94.25 186 ASP A C 1
ATOM 1365 O O . ASP A 1 186 ? 8.814 8.474 -18.854 1.00 94.25 186 ASP A O 1
ATOM 1369 N N . ASP A 1 187 ? 9.292 8.962 -16.709 1.00 93.44 187 ASP A N 1
ATOM 1370 C CA . ASP A 1 187 ? 10.293 7.927 -16.509 1.00 93.44 187 ASP A CA 1
ATOM 1371 C C . ASP A 1 187 ? 9.752 6.493 -16.487 1.00 93.44 187 ASP A C 1
ATOM 1373 O O . ASP A 1 187 ? 8.592 6.178 -16.176 1.00 93.44 187 ASP A O 1
ATOM 1377 N N . ALA A 1 188 ? 10.677 5.580 -16.788 1.00 94.19 188 ALA A N 1
ATOM 1378 C CA . ALA A 1 188 ? 10.482 4.145 -16.717 1.00 94.19 188 ALA A CA 1
ATOM 1379 C C . ALA A 1 188 ? 11.667 3.459 -16.024 1.00 94.19 188 ALA A C 1
ATOM 1381 O O . ALA A 1 188 ? 12.820 3.591 -16.435 1.00 94.19 188 ALA A O 1
ATOM 1382 N N . PHE A 1 189 ? 11.367 2.641 -15.020 1.00 94.25 189 PHE A N 1
ATOM 1383 C CA . PHE A 1 189 ? 12.337 1.867 -14.255 1.00 94.25 189 PHE A CA 1
ATOM 1384 C C . PHE A 1 189 ? 12.195 0.382 -14.562 1.00 94.25 189 PHE A C 1
ATOM 1386 O O . PHE A 1 189 ? 11.124 -0.210 -14.408 1.00 94.25 189 PHE A O 1
ATOM 1393 N N . GLY A 1 190 ? 13.295 -0.249 -14.964 1.00 94.56 190 GLY A N 1
ATOM 1394 C CA . GLY A 1 190 ? 13.351 -1.699 -15.075 1.00 94.56 190 GLY A CA 1
ATOM 1395 C C . GLY A 1 190 ? 13.499 -2.331 -13.694 1.00 94.56 190 GLY A C 1
ATOM 1396 O O . GLY A 1 190 ? 14.375 -1.954 -12.917 1.00 94.56 190 GLY A O 1
ATOM 1397 N N . ILE A 1 191 ? 12.650 -3.308 -13.399 1.00 94.19 191 ILE A N 1
ATOM 1398 C CA . ILE A 1 191 ? 12.645 -4.056 -12.143 1.00 94.19 191 ILE A CA 1
ATOM 1399 C C . ILE A 1 191 ? 12.998 -5.508 -12.446 1.00 94.19 191 ILE A C 1
ATOM 1401 O O . ILE A 1 191 ? 12.485 -6.070 -13.412 1.00 94.19 191 ILE A O 1
ATOM 1405 N N . VAL A 1 192 ? 13.844 -6.119 -11.609 1.00 92.44 192 VAL A N 1
ATOM 1406 C CA . VAL A 1 192 ? 14.111 -7.565 -11.617 1.00 92.44 192 VAL A CA 1
ATOM 1407 C C . VAL A 1 192 ? 13.903 -8.134 -10.221 1.00 92.44 192 VAL A C 1
ATOM 1409 O O . VAL A 1 192 ? 14.329 -7.523 -9.240 1.00 92.44 192 VAL A O 1
ATOM 1412 N N . VAL A 1 193 ? 13.258 -9.297 -10.155 1.00 90.94 193 VAL A N 1
ATOM 1413 C CA . VAL A 1 193 ? 12.992 -10.077 -8.939 1.00 90.94 193 VAL A CA 1
ATOM 1414 C C . VAL A 1 193 ? 13.394 -11.536 -9.102 1.00 90.94 193 VAL A C 1
ATOM 1416 O O . VAL A 1 193 ? 13.380 -12.047 -10.251 1.00 90.94 193 VAL A O 1
#

Radius of gyration: 31.1 Å; chains: 1; bounding box: 62×102×61 Å

Foldseek 3Di:
DDDDDDDDDDDDPPDPPPPPPPDDPDPDDDDDDPDDPPDDDDDDDDDPDPDPPDPPDDPVVCVVVPVDVCVVVPVVVVCVVPVPVQQPPHDDDDDDPFDDCPPPVQQADPVGDRNDPDGDDPPCQQPWDKDFWDDDPQWTDEDPDIRHNCCVVVVVDPDRKIKTKGFLPSQPAPPRSVPVRPHGGGDIDMDMD

pLDDT: mean 78.23, std 19.58, range [37.84, 96.75]

Sequence (193 aa):
MTAARRFGRIVPPLMLLAAACATPQGPAAAPAPTYDATSEPRALADRTAVLPPEPALPPRLAMYAGLMPIRSIGVDVFRASHSTFDGRGTLIAILDSGIDAALPGLEWTSTGDRKLVDLRDFSGEGRIALQRVEAHDGAVRIEDLELAGFEIVAGRSTGPFYAGVFREIVLGSAPSGDLNGDGDVDDAFGIVV